Protein AF-A0A4U3FKD2-F1 (afdb_monomer_lite)

Sequence (249 aa):
MLKNNFILNKKIIASMLVVVLLLISILSYQAKVNAATSTTDNELSRVNNDTEIAQTLYSKIESNGYLKQTEKVILNYSSKLKFDHANKHIMKVENNKSTAYFVYYPILGEAKDSNYIIVMDAEGNKIEEQLLIGLNETIGKVHAIYLVNGVKKLDGIINFQGDFVSGSQVTSTGKVIDLSTPSSNTLGFWSCLNDCLASKGVAAWAITALGIICAGGCAATAGVGCLACIAAADIGAGTVVGLCTSQCS

Foldseek 3Di:
DPPPPPVVVVVVVVVVVVVVVVVVVVVVPPPPPPLVPPPLPWDKDWDDCPDPQNVVLVVVCVVVCVQVVVVVVVVVVPVQKDWPPVPWTWMWTDGPPFIKIWTKIFIDGADGLWIKIFIAGPVNHTPKIKGWDWHDDDVFKTFIWIDIRNHTAWTFIAGQQLATCWTWGQAPVRDIDTRNDTPPPPPAQLVQLLVQLVVLPNGSNLSSVLVVVLVRQCVVPSRPSNVVSLSVSCSSSPVSSVVSNVVRD

Secondary structure (DSSP, 8-state):
--SSHHHHHHHHHHHHHHHHHHHHHHTTS-------------EEEEEPTTSHHHHHHHHHHHHTTHHHHHHHHHHHH-TT-EE-TTS-EEEEEEETTEEEEEEEEEEESSSTT-EEEEEEETT--EEEEEEEEEEE-STTEEEEEEEETTEEEEEEEEETTS-EEEEEEE-TT--EEE--S-----TTHHHHHHHHHHHTT--HHHHHHHHHHHHHHHHHTTTHHHHHHHHHHHHHS-THHHHHHHHH-

pLDDT: mean 74.85, std 20.6, range [26.88, 97.69]

Structure (mmCIF, N/CA/C/O backbone):
data_AF-A0A4U3FKD2-F1
#
_entry.id   AF-A0A4U3FKD2-F1
#
loop_
_atom_site.group_PDB
_atom_site.id
_atom_site.type_symbol
_atom_site.label_atom_id
_atom_site.label_alt_id
_atom_site.label_comp_id
_atom_site.label_asym_id
_atom_site.label_entity_id
_atom_site.label_seq_id
_atom_site.pdbx_PDB_ins_code
_atom_site.Cartn_x
_atom_site.Cartn_y
_atom_site.Cartn_z
_atom_site.occupancy
_atom_site.B_iso_or_equiv
_atom_site.auth_seq_id
_atom_site.auth_comp_id
_atom_site.auth_asym_id
_atom_site.auth_atom_id
_atom_site.pdbx_PDB_model_num
ATOM 1 N N . MET A 1 1 ? 38.483 73.636 7.161 1.00 49.62 1 MET A N 1
ATOM 2 C CA . MET A 1 1 ? 39.096 72.295 7.313 1.00 49.62 1 MET A CA 1
ATOM 3 C C . MET A 1 1 ? 38.081 71.282 7.874 1.00 49.62 1 MET A C 1
ATOM 5 O O . MET A 1 1 ? 38.244 70.825 8.991 1.00 49.62 1 MET A O 1
ATOM 9 N N . LEU A 1 2 ? 37.008 70.941 7.140 1.00 48.78 2 LEU A N 1
ATOM 10 C CA . LEU A 1 2 ? 35.911 70.092 7.671 1.00 48.78 2 LEU A CA 1
ATOM 11 C C . LEU A 1 2 ? 35.310 69.094 6.653 1.00 48.78 2 LEU A C 1
ATOM 13 O O . LEU A 1 2 ? 34.268 68.508 6.913 1.00 48.78 2 LEU A O 1
ATOM 17 N N . LYS A 1 3 ? 35.951 68.863 5.495 1.00 43.66 3 LYS A N 1
ATOM 18 C CA . LYS A 1 3 ? 35.419 67.961 4.447 1.00 43.66 3 LYS A CA 1
ATOM 19 C C . LYS A 1 3 ? 36.052 66.562 4.387 1.00 43.66 3 LYS A C 1
ATOM 21 O O . LYS A 1 3 ? 35.467 65.685 3.763 1.00 43.66 3 LYS A O 1
ATOM 26 N N . ASN A 1 4 ? 37.170 66.311 5.076 1.00 47.16 4 ASN A N 1
ATOM 27 C CA . ASN A 1 4 ? 37.885 65.027 4.963 1.00 47.16 4 ASN A CA 1
ATOM 28 C C . ASN A 1 4 ? 37.487 63.951 5.988 1.00 47.16 4 ASN A C 1
ATOM 30 O O . ASN A 1 4 ? 37.783 62.783 5.759 1.00 47.16 4 ASN A O 1
ATOM 34 N N . ASN A 1 5 ? 36.754 64.285 7.056 1.00 42.44 5 ASN A N 1
ATOM 35 C CA . ASN A 1 5 ? 36.355 63.290 8.067 1.00 42.44 5 ASN A CA 1
ATOM 36 C C . ASN A 1 5 ? 35.044 62.553 7.742 1.00 42.44 5 ASN A C 1
ATOM 38 O O . ASN A 1 5 ? 34.755 61.520 8.337 1.00 42.44 5 ASN A O 1
ATOM 42 N N . PHE A 1 6 ? 34.255 63.031 6.773 1.00 41.53 6 PHE A N 1
ATOM 43 C CA . PHE A 1 6 ? 32.955 62.423 6.457 1.00 41.53 6 PHE A CA 1
ATOM 44 C C . PHE A 1 6 ? 33.051 61.258 5.454 1.00 41.53 6 PHE A C 1
ATOM 46 O O . PHE A 1 6 ? 32.213 60.358 5.449 1.00 41.53 6 PHE A O 1
ATOM 53 N N . ILE A 1 7 ? 34.093 61.241 4.614 1.00 47.00 7 ILE A N 1
ATOM 54 C CA . ILE A 1 7 ? 34.286 60.212 3.577 1.00 47.00 7 ILE A CA 1
ATOM 55 C C . ILE A 1 7 ? 34.914 58.940 4.168 1.00 47.00 7 ILE A C 1
ATOM 57 O O . ILE A 1 7 ? 34.575 57.834 3.743 1.00 47.00 7 ILE A O 1
ATOM 61 N N . LEU A 1 8 ? 35.767 59.080 5.190 1.00 43.31 8 LEU A N 1
ATOM 62 C CA . LEU A 1 8 ? 36.406 57.942 5.854 1.00 43.31 8 LEU A CA 1
ATOM 63 C C . LEU A 1 8 ? 35.379 57.079 6.612 1.00 43.31 8 LEU A C 1
ATOM 65 O O . LEU A 1 8 ? 35.422 55.855 6.525 1.00 43.31 8 LEU A O 1
ATOM 69 N N . ASN A 1 9 ? 34.380 57.709 7.242 1.00 43.66 9 ASN A N 1
ATOM 70 C CA . ASN A 1 9 ? 33.331 56.998 7.979 1.00 43.66 9 ASN A CA 1
ATOM 71 C C . ASN A 1 9 ? 32.378 56.204 7.065 1.00 43.66 9 ASN A C 1
ATOM 73 O O . ASN A 1 9 ? 31.971 55.100 7.415 1.00 43.66 9 ASN A O 1
ATOM 77 N N . LYS A 1 10 ? 32.067 56.692 5.853 1.00 42.91 10 LYS A N 1
ATOM 78 C CA . LYS A 1 10 ? 31.203 55.951 4.910 1.00 42.91 10 LYS A CA 1
ATOM 79 C C . LYS A 1 10 ? 31.863 54.694 4.338 1.00 42.91 10 LYS A C 1
ATOM 81 O O . LYS A 1 10 ? 31.170 53.701 4.133 1.00 42.91 10 LYS A O 1
ATOM 86 N N . LYS A 1 11 ? 33.180 54.709 4.097 1.00 45.34 11 LYS A N 1
ATOM 87 C CA . LYS A 1 11 ? 33.900 53.528 3.584 1.00 45.34 11 LYS A CA 1
ATOM 88 C C . LYS A 1 11 ? 34.064 52.436 4.645 1.00 45.34 11 LYS A C 1
ATOM 90 O O . LYS A 1 11 ? 33.968 51.261 4.308 1.00 45.34 11 LYS A O 1
ATOM 95 N N . ILE A 1 12 ? 34.239 52.813 5.913 1.00 49.94 12 ILE A N 1
ATOM 96 C CA . ILE A 1 12 ? 34.341 51.857 7.026 1.00 49.94 12 ILE A CA 1
ATOM 97 C C . ILE A 1 12 ? 32.974 51.213 7.316 1.00 49.94 12 ILE A C 1
ATOM 99 O O . ILE A 1 12 ? 32.897 49.995 7.459 1.00 49.94 12 ILE A O 1
ATOM 103 N N . ILE A 1 13 ? 31.884 51.993 7.286 1.00 49.25 13 ILE A N 1
ATOM 104 C CA . ILE A 1 13 ? 30.518 51.476 7.493 1.00 49.25 13 ILE A CA 1
ATOM 105 C C . ILE A 1 13 ? 30.074 50.570 6.330 1.00 49.25 13 ILE A C 1
ATOM 107 O O . ILE A 1 13 ? 29.498 49.513 6.572 1.00 49.25 13 ILE A O 1
ATOM 111 N N . ALA A 1 14 ? 30.390 50.918 5.076 1.00 46.22 14 ALA A N 1
ATOM 112 C CA . ALA A 1 14 ? 30.072 50.070 3.922 1.00 46.22 14 ALA A CA 1
ATOM 113 C C . ALA A 1 14 ? 30.884 48.759 3.904 1.00 46.22 14 ALA A C 1
ATOM 115 O O . ALA A 1 14 ? 30.353 47.719 3.524 1.00 46.22 14 ALA A O 1
ATOM 116 N N . SER A 1 15 ? 32.142 48.787 4.361 1.00 42.62 15 SER A N 1
ATOM 117 C CA . SER A 1 15 ? 32.987 47.588 4.464 1.00 42.62 15 SER A CA 1
ATOM 118 C C . SER A 1 15 ? 32.528 46.653 5.594 1.00 42.62 15 SER A C 1
ATOM 120 O O . SER A 1 15 ? 32.454 45.441 5.400 1.00 42.62 15 SER A O 1
ATOM 122 N N . MET A 1 16 ? 32.108 47.198 6.745 1.00 44.41 16 MET A N 1
ATOM 123 C CA . MET A 1 16 ? 31.519 46.390 7.823 1.00 44.41 16 MET A CA 1
ATOM 124 C C . MET A 1 16 ? 30.163 45.779 7.438 1.00 44.41 16 MET A C 1
ATOM 126 O O . MET A 1 16 ? 29.898 44.640 7.813 1.00 44.41 16 MET A O 1
ATOM 130 N N . LEU A 1 17 ? 29.329 46.468 6.648 1.00 40.69 17 LEU A N 1
ATOM 131 C CA . LEU A 1 17 ? 28.035 45.924 6.213 1.00 40.69 17 LEU A CA 1
ATOM 132 C C . LEU A 1 17 ? 28.191 44.728 5.253 1.00 40.69 17 LEU A C 1
ATOM 134 O O . LEU A 1 17 ? 27.423 43.773 5.331 1.00 40.69 17 LEU A O 1
ATOM 138 N N . VAL A 1 18 ? 29.210 44.749 4.383 1.00 45.62 18 VAL A N 1
ATOM 139 C CA . VAL A 1 18 ? 29.508 43.649 3.444 1.00 45.62 18 VAL A CA 1
ATOM 140 C C . VAL A 1 18 ? 30.099 42.435 4.168 1.00 45.62 18 VAL A C 1
ATOM 142 O O . VAL A 1 18 ? 29.754 41.304 3.835 1.00 45.62 18 VAL A O 1
ATOM 145 N N . VAL A 1 19 ? 30.916 42.642 5.207 1.00 44.41 19 VAL A N 1
ATOM 146 C CA . VAL A 1 19 ? 31.454 41.546 6.036 1.00 44.41 19 VAL A CA 1
ATOM 147 C C . VAL A 1 19 ? 30.368 40.921 6.924 1.00 44.41 19 VAL A C 1
ATOM 149 O O . VAL A 1 19 ? 30.335 39.701 7.065 1.00 44.41 19 VAL A O 1
ATOM 152 N N . VAL A 1 20 ? 29.426 41.711 7.454 1.00 45.59 20 VAL A N 1
ATOM 153 C CA . VAL A 1 20 ? 28.273 41.185 8.214 1.00 45.59 20 VAL A CA 1
ATOM 154 C C . VAL A 1 20 ? 27.303 40.419 7.303 1.00 45.59 20 VAL A C 1
ATOM 156 O O . VAL A 1 20 ? 26.837 39.351 7.689 1.00 45.59 20 VAL A O 1
ATOM 159 N N . LEU A 1 21 ? 27.060 40.880 6.071 1.00 39.78 21 LEU A N 1
ATOM 160 C CA . LEU A 1 21 ? 26.233 40.147 5.100 1.00 39.78 21 LEU A CA 1
ATOM 161 C C . LEU A 1 21 ? 26.905 38.853 4.602 1.00 39.78 21 LEU A C 1
ATOM 163 O O . LEU A 1 21 ? 26.217 37.846 4.444 1.00 39.78 21 LEU A O 1
ATOM 167 N N . LEU A 1 22 ? 28.235 38.836 4.441 1.00 36.81 22 LEU A N 1
ATOM 168 C CA . LEU A 1 22 ? 28.983 37.618 4.096 1.00 36.81 22 LEU A CA 1
ATOM 169 C C . LEU A 1 22 ? 29.036 36.605 5.253 1.00 36.81 22 LEU A C 1
ATOM 171 O O . LEU A 1 22 ? 28.944 35.401 5.013 1.00 36.81 22 LEU A O 1
ATOM 175 N N . LEU A 1 23 ? 29.100 37.058 6.510 1.00 35.44 23 LEU A N 1
ATOM 176 C CA . LEU A 1 23 ? 29.043 36.171 7.680 1.00 35.44 23 LEU A CA 1
ATOM 177 C C . LEU A 1 23 ? 27.646 35.558 7.896 1.00 35.44 23 LEU A C 1
ATOM 179 O O . LEU A 1 23 ? 27.553 34.404 8.312 1.00 35.44 23 LEU A O 1
ATOM 183 N N . ILE A 1 24 ? 26.563 36.258 7.533 1.00 41.59 24 ILE A N 1
ATOM 184 C CA . ILE A 1 24 ? 25.193 35.706 7.582 1.00 41.59 24 ILE A CA 1
ATOM 185 C C . ILE A 1 24 ? 24.982 34.633 6.494 1.00 41.59 24 ILE A C 1
ATOM 187 O O . ILE A 1 24 ? 24.300 33.633 6.734 1.00 41.59 24 ILE A O 1
ATOM 191 N N . SER A 1 25 ? 25.632 34.756 5.328 1.00 34.25 25 SER A N 1
ATOM 192 C CA . SER A 1 25 ? 25.564 33.723 4.280 1.00 34.25 25 SER A CA 1
ATOM 193 C C . SER A 1 25 ? 26.339 32.436 4.600 1.00 34.25 25 SER A C 1
ATOM 195 O O . SER A 1 25 ? 25.995 31.389 4.059 1.00 34.25 25 SER A O 1
ATOM 197 N N . ILE A 1 26 ? 27.326 32.466 5.505 1.00 37.69 26 ILE A N 1
ATOM 198 C CA . ILE A 1 26 ? 28.084 31.258 5.898 1.00 37.69 26 ILE A CA 1
ATOM 199 C C . ILE A 1 26 ? 27.424 30.548 7.098 1.00 37.69 26 ILE A C 1
ATOM 201 O O . ILE A 1 26 ? 27.544 29.335 7.244 1.00 37.69 26 ILE A O 1
ATOM 205 N N . LEU A 1 27 ? 26.632 31.261 7.907 1.00 33.12 27 LEU A N 1
ATOM 206 C CA . LEU A 1 27 ? 25.820 30.671 8.986 1.00 33.12 27 LEU A CA 1
ATOM 207 C C . LEU A 1 27 ? 24.502 30.037 8.503 1.00 33.12 27 LEU A C 1
ATOM 209 O O . LEU A 1 27 ? 23.831 29.363 9.278 1.00 33.12 27 LEU A O 1
ATOM 213 N N . SER A 1 28 ? 24.157 30.187 7.221 1.00 37.09 28 SER A N 1
ATOM 214 C CA . SER A 1 28 ? 22.946 29.596 6.627 1.00 37.09 28 SER A CA 1
ATOM 215 C C . SER A 1 28 ? 23.187 28.240 5.940 1.00 37.09 28 SER A C 1
ATOM 217 O O . SER A 1 28 ? 22.246 27.635 5.435 1.00 37.09 28 SER A O 1
ATOM 219 N N . TYR A 1 29 ? 24.428 27.733 5.930 1.00 34.59 29 TYR A N 1
ATOM 220 C CA . TYR A 1 29 ? 24.808 26.477 5.262 1.00 34.59 29 TYR A CA 1
ATOM 221 C C . TYR A 1 29 ? 25.222 25.366 6.235 1.00 34.59 29 TYR A C 1
ATOM 223 O O . TYR A 1 29 ? 26.018 24.496 5.910 1.00 34.59 29 TYR A O 1
ATOM 231 N N . GLN A 1 30 ? 24.648 25.368 7.434 1.00 34.19 30 GLN A N 1
ATOM 232 C CA . GLN A 1 30 ? 24.311 24.132 8.133 1.00 34.19 30 GLN A CA 1
ATOM 233 C C . GLN A 1 30 ? 22.924 24.303 8.738 1.00 34.19 30 GLN A C 1
ATOM 235 O O . GLN A 1 30 ? 22.746 24.304 9.954 1.00 34.19 30 GLN A O 1
ATOM 240 N N . ALA A 1 31 ? 21.906 24.329 7.875 1.00 32.94 31 ALA A N 1
ATOM 241 C CA . ALA A 1 31 ? 20.739 23.538 8.216 1.00 32.94 31 ALA A CA 1
ATOM 242 C C . ALA A 1 31 ? 21.233 22.085 8.300 1.00 32.94 31 ALA A C 1
ATOM 244 O O . ALA A 1 31 ? 21.114 21.304 7.359 1.00 32.94 31 ALA A O 1
ATOM 245 N N . LYS A 1 32 ? 21.832 21.721 9.443 1.00 31.80 32 LYS A N 1
ATOM 246 C CA . LYS A 1 32 ? 21.617 20.386 9.963 1.00 31.80 32 LYS A CA 1
ATOM 247 C C . LYS A 1 32 ? 20.106 20.279 9.960 1.00 31.80 32 LYS A C 1
ATOM 249 O O . LYS A 1 32 ? 19.441 20.873 10.806 1.00 31.80 32 LYS A O 1
ATOM 254 N N . VAL A 1 33 ? 19.571 19.552 8.988 1.00 31.84 33 VAL A N 1
ATOM 255 C CA . VAL A 1 33 ? 18.303 18.864 9.160 1.00 31.84 33 VAL A CA 1
ATOM 256 C C . VAL A 1 33 ? 18.582 17.823 10.243 1.00 31.84 33 VAL A C 1
ATOM 258 O O . VAL A 1 33 ? 18.611 16.626 10.010 1.00 31.84 33 VAL A O 1
ATOM 261 N N . ASN A 1 34 ? 18.829 18.298 11.465 1.00 31.83 34 ASN A N 1
ATOM 262 C CA . ASN A 1 34 ? 18.279 17.643 12.612 1.00 31.83 34 ASN A CA 1
ATOM 263 C C . ASN A 1 34 ? 16.791 17.834 12.364 1.00 31.83 34 ASN A C 1
ATOM 265 O O . ASN A 1 34 ? 16.221 18.875 12.695 1.00 31.83 34 ASN A O 1
ATOM 269 N N . ALA A 1 35 ? 16.172 16.848 11.715 1.00 32.84 35 ALA A N 1
ATOM 270 C CA . ALA A 1 35 ? 14.829 16.504 12.102 1.00 32.84 35 ALA A CA 1
ATOM 271 C C . ALA A 1 35 ? 14.947 16.274 13.609 1.00 32.84 35 ALA A C 1
ATOM 273 O O . ALA A 1 35 ? 15.355 15.208 14.057 1.00 32.84 35 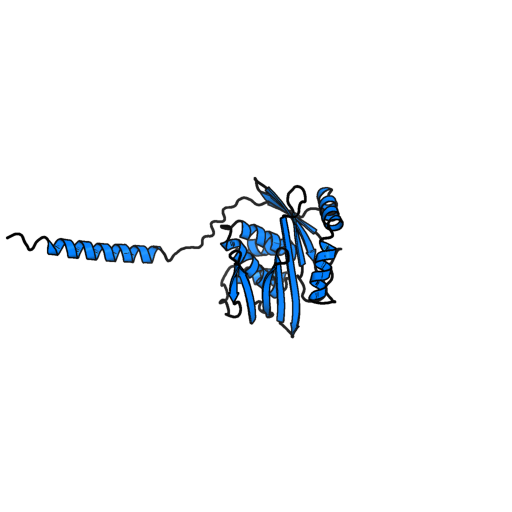ALA A O 1
ATOM 274 N N . ALA A 1 36 ? 14.753 17.338 14.391 1.00 26.88 36 ALA A N 1
ATOM 275 C CA . ALA A 1 36 ? 14.403 1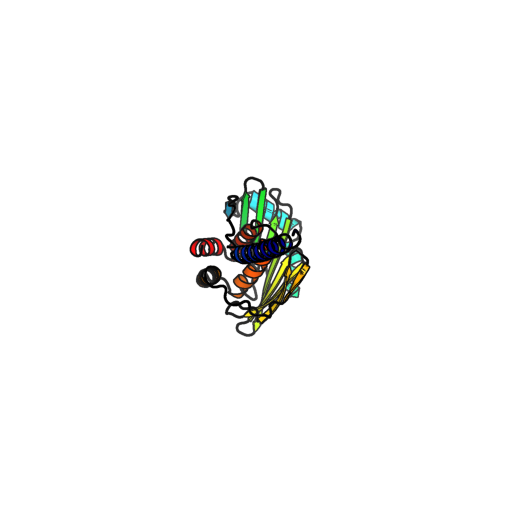7.188 15.774 1.00 26.88 36 ALA A CA 1
ATOM 276 C C . ALA A 1 36 ? 13.132 16.359 15.681 1.00 26.88 36 ALA A C 1
ATOM 278 O O . ALA A 1 36 ? 12.082 16.860 15.275 1.00 26.88 36 ALA A O 1
ATOM 279 N N . THR A 1 37 ? 13.280 15.059 15.910 1.00 35.81 37 THR A N 1
ATOM 280 C CA . THR A 1 37 ? 12.199 14.152 16.228 1.00 35.81 37 THR A CA 1
ATOM 281 C C . THR A 1 37 ? 11.556 14.748 17.465 1.00 35.81 37 THR A C 1
ATOM 283 O O . THR A 1 37 ? 11.923 14.453 18.596 1.00 35.81 37 THR A O 1
ATOM 286 N N . SER A 1 38 ? 10.653 15.696 17.232 1.00 29.98 38 SER A N 1
ATOM 287 C CA . SER A 1 38 ? 9.596 16.060 18.147 1.00 29.98 38 SER A CA 1
ATOM 288 C C . SER A 1 38 ? 8.790 14.778 18.301 1.00 29.98 38 SER A C 1
ATOM 290 O O . SER A 1 38 ? 7.865 14.518 17.531 1.00 29.98 38 SER A O 1
ATOM 292 N N . THR A 1 39 ? 9.218 13.934 19.234 1.00 37.16 39 THR A N 1
ATOM 293 C CA . THR A 1 39 ? 8.493 12.764 19.702 1.00 37.16 39 THR A CA 1
ATOM 294 C C . THR A 1 39 ? 7.241 13.274 20.406 1.00 37.16 39 THR A C 1
ATOM 296 O O . THR A 1 39 ? 7.179 13.428 21.620 1.00 37.16 39 THR A O 1
ATOM 299 N N . THR A 1 40 ? 6.210 13.592 19.626 1.00 40.81 40 THR A N 1
ATOM 300 C CA . THR A 1 40 ? 4.889 13.142 20.048 1.00 40.81 40 THR A CA 1
ATOM 301 C C . THR A 1 40 ? 4.983 11.629 20.004 1.00 40.81 40 THR A C 1
ATOM 303 O O . THR A 1 40 ? 5.139 11.082 18.911 1.00 40.81 40 THR A O 1
ATOM 306 N N . ASP A 1 41 ? 5.019 10.993 21.173 1.00 51.00 41 ASP A N 1
ATOM 307 C CA . ASP A 1 41 ? 5.076 9.540 21.320 1.00 51.00 41 ASP A CA 1
ATOM 308 C C . ASP A 1 41 ? 3.833 8.941 20.650 1.00 51.00 41 ASP A C 1
ATOM 310 O O . ASP A 1 41 ? 2.769 8.824 21.252 1.00 51.00 41 ASP A O 1
ATOM 314 N N . ASN A 1 42 ? 3.929 8.679 19.347 1.00 57.00 42 ASN A N 1
ATOM 315 C CA . ASN A 1 42 ? 2.894 7.986 18.606 1.00 57.00 42 ASN A CA 1
ATOM 316 C C . ASN A 1 42 ? 3.058 6.505 18.943 1.00 57.00 42 ASN A C 1
ATOM 318 O O . ASN A 1 42 ? 4.060 5.892 18.566 1.00 57.00 42 ASN A O 1
ATOM 322 N N . GLU A 1 43 ? 2.090 5.935 19.650 1.00 67.69 43 GLU A N 1
ATOM 323 C CA . GLU A 1 43 ? 2.064 4.509 19.933 1.00 67.69 43 GLU A CA 1
ATOM 324 C C . GLU A 1 43 ? 1.506 3.779 18.707 1.00 67.69 43 GLU A C 1
ATOM 326 O O . GLU A 1 43 ? 0.352 3.971 18.309 1.00 67.69 43 GLU A O 1
ATOM 331 N N . LEU A 1 44 ? 2.357 2.969 18.075 1.00 72.75 44 LEU A N 1
ATOM 332 C CA . LEU A 1 44 ? 1.981 2.085 16.979 1.00 72.75 44 LEU A CA 1
ATOM 333 C C . LEU A 1 44 ? 1.751 0.684 17.539 1.00 72.75 44 LEU A C 1
ATOM 335 O O . LEU A 1 44 ? 2.663 0.072 18.094 1.00 72.75 44 LEU A O 1
ATOM 339 N N . SER A 1 45 ? 0.546 0.152 17.362 1.00 79.38 45 SER A N 1
ATOM 340 C CA . SER A 1 45 ? 0.216 -1.196 17.824 1.00 79.38 45 SER A CA 1
ATOM 341 C C . SER A 1 45 ? -0.609 -1.964 16.800 1.00 79.38 45 SER A C 1
ATOM 343 O O . SER A 1 45 ? -1.429 -1.409 16.065 1.00 79.38 45 SER A O 1
ATOM 345 N N . ARG A 1 46 ? -0.385 -3.279 16.740 1.00 83.75 46 ARG A N 1
ATOM 346 C CA . ARG A 1 46 ? -1.201 -4.176 15.922 1.00 83.75 46 ARG A CA 1
ATOM 347 C C . ARG A 1 46 ? -2.494 -4.492 16.658 1.00 83.75 46 ARG A C 1
ATOM 349 O O . ARG A 1 46 ? -2.466 -4.971 17.790 1.00 83.75 46 ARG A O 1
ATOM 356 N N . VAL A 1 47 ? -3.621 -4.281 15.992 1.00 86.69 47 VAL A N 1
ATOM 357 C CA . VAL A 1 47 ? -4.933 -4.656 16.520 1.00 86.69 47 VAL A CA 1
ATOM 358 C C . VAL A 1 47 ? -5.168 -6.134 16.223 1.00 86.69 47 VAL A C 1
ATOM 360 O O . VAL A 1 47 ? -5.002 -6.587 15.089 1.00 86.69 47 VAL A O 1
ATOM 363 N N . ASN A 1 48 ? -5.549 -6.904 17.243 1.00 87.94 48 ASN A N 1
ATOM 364 C CA . ASN A 1 48 ? -5.929 -8.299 17.046 1.00 87.94 48 ASN A CA 1
ATOM 365 C C . ASN A 1 48 ? -7.240 -8.369 16.235 1.00 87.94 48 ASN A C 1
ATOM 367 O O . ASN A 1 48 ? -8.220 -7.696 16.563 1.00 87.94 48 ASN A O 1
ATOM 371 N N . ASN A 1 49 ? -7.248 -9.192 15.182 1.00 86.00 49 ASN A N 1
ATOM 372 C CA . ASN A 1 49 ? -8.377 -9.361 14.266 1.00 86.00 49 ASN A CA 1
ATOM 373 C C . ASN A 1 49 ? -9.659 -9.865 14.961 1.00 86.00 49 ASN A C 1
ATOM 375 O O . ASN A 1 49 ? -10.749 -9.616 14.452 1.00 86.00 49 ASN A O 1
ATOM 379 N N . ASP A 1 50 ? -9.549 -10.507 16.126 1.00 87.75 50 ASP A N 1
ATOM 380 C CA . ASP A 1 50 ? -10.698 -11.031 16.881 1.00 87.75 50 ASP A CA 1
ATOM 381 C C . ASP A 1 50 ? -11.338 -9.995 17.824 1.00 87.75 50 ASP A C 1
ATOM 383 O O . ASP A 1 50 ? -12.308 -10.288 18.521 1.00 87.75 50 ASP A O 1
ATOM 387 N N . THR A 1 51 ? -10.807 -8.770 17.870 1.00 93.19 51 THR A N 1
ATOM 388 C CA . THR A 1 51 ? -11.353 -7.699 18.716 1.00 93.19 51 THR A CA 1
ATOM 389 C C . THR A 1 51 ? -12.623 -7.091 18.125 1.00 93.19 51 THR A C 1
ATOM 391 O O . THR A 1 51 ? -12.790 -7.012 16.907 1.00 93.19 51 THR A O 1
ATOM 394 N N . GLU A 1 52 ? -13.499 -6.579 18.991 1.00 94.12 52 GLU A N 1
ATOM 395 C CA . GLU A 1 52 ? -14.736 -5.896 18.585 1.00 94.12 52 GLU A CA 1
ATOM 396 C C . GLU A 1 52 ? -14.466 -4.721 17.633 1.00 94.12 52 GLU A C 1
ATOM 398 O O . GLU A 1 52 ? -15.160 -4.552 16.627 1.00 94.12 52 GLU A O 1
ATOM 403 N N . ILE A 1 53 ? -13.407 -3.947 17.897 1.00 93.44 53 ILE A N 1
ATOM 404 C CA . ILE A 1 53 ? -13.007 -2.837 17.031 1.00 93.44 53 ILE A CA 1
ATOM 405 C C . ILE A 1 53 ? -12.594 -3.329 15.639 1.00 93.44 53 ILE A C 1
ATOM 407 O O . ILE A 1 53 ? -13.041 -2.767 14.642 1.00 93.44 53 ILE A O 1
ATOM 411 N N . ALA A 1 54 ? -11.821 -4.416 15.537 1.00 94.50 54 ALA A N 1
ATOM 412 C CA . ALA A 1 54 ? -11.425 -4.970 14.246 1.00 94.50 54 ALA A CA 1
ATOM 413 C C . ALA A 1 54 ? -12.638 -5.441 13.432 1.00 94.50 54 ALA A C 1
ATOM 415 O O . ALA A 1 54 ? -12.774 -5.090 12.258 1.00 94.50 54 ALA A O 1
ATOM 416 N N . GLN A 1 55 ? -13.556 -6.173 14.068 1.00 95.69 55 GLN A N 1
ATOM 417 C CA . GLN A 1 55 ? -14.784 -6.650 13.426 1.00 95.69 55 GLN A CA 1
ATOM 418 C C . GLN A 1 55 ? -15.679 -5.492 12.967 1.00 95.69 55 GLN A C 1
ATOM 420 O O . GLN A 1 55 ? -16.228 -5.527 11.862 1.00 95.69 55 GLN A O 1
ATOM 425 N N . THR A 1 56 ? -15.767 -4.432 13.772 1.00 96.12 56 THR A N 1
ATOM 426 C CA . THR A 1 56 ? -16.506 -3.210 13.430 1.00 96.12 56 THR A CA 1
ATOM 427 C C . THR A 1 56 ? -15.917 -2.531 12.195 1.00 96.12 56 THR A C 1
ATOM 429 O O . THR A 1 56 ? -16.649 -2.226 11.251 1.00 96.12 56 THR A O 1
ATOM 432 N N . LEU A 1 57 ? -14.596 -2.332 12.161 1.00 96.62 57 LEU A N 1
ATOM 433 C CA . LEU A 1 57 ? -13.914 -1.688 11.035 1.00 96.62 57 LEU A CA 1
ATOM 434 C C . LEU A 1 57 ? -14.052 -2.514 9.750 1.00 96.62 57 LEU A C 1
ATOM 436 O O . LEU A 1 57 ? -14.420 -1.970 8.708 1.00 96.62 57 LEU A O 1
ATOM 440 N N . TYR A 1 58 ? -13.847 -3.834 9.815 1.00 96.44 58 TYR A N 1
ATOM 441 C CA . TYR A 1 58 ? -14.043 -4.710 8.656 1.00 96.44 58 TYR A CA 1
ATOM 442 C C . TYR A 1 58 ? -15.490 -4.682 8.142 1.00 96.44 58 TYR A C 1
ATOM 444 O O . TYR A 1 58 ? -15.700 -4.547 6.935 1.00 96.44 58 TYR A O 1
ATOM 452 N N . SER A 1 59 ? -16.480 -4.715 9.037 1.00 96.12 59 SER A N 1
ATOM 453 C CA . SER A 1 59 ? -17.900 -4.632 8.665 1.00 96.12 59 SER A CA 1
ATOM 454 C C . SER A 1 59 ? -18.250 -3.293 8.007 1.00 96.12 59 SER A C 1
ATOM 456 O O . SER A 1 59 ? -19.002 -3.242 7.028 1.00 96.12 59 SER A O 1
ATOM 458 N N . LYS A 1 60 ? -17.677 -2.183 8.492 1.00 97.00 60 LYS A N 1
ATOM 459 C CA . LYS A 1 60 ? -17.827 -0.866 7.856 1.00 97.00 60 LYS A CA 1
ATOM 460 C C . LYS A 1 60 ? -17.220 -0.838 6.455 1.00 97.00 60 LYS A C 1
ATOM 462 O O . LYS A 1 60 ? -17.851 -0.324 5.534 1.00 97.00 60 LYS A O 1
ATOM 467 N N . ILE A 1 61 ? -16.034 -1.409 6.269 1.00 96.62 61 ILE A N 1
ATOM 468 C CA . ILE A 1 61 ? -15.375 -1.477 4.954 1.00 96.62 61 ILE A CA 1
ATOM 469 C C . ILE A 1 61 ? -16.225 -2.255 3.951 1.00 96.62 61 ILE A C 1
ATOM 471 O O . ILE A 1 61 ? -16.390 -1.821 2.807 1.00 96.62 61 ILE A O 1
ATOM 475 N N . GLU A 1 62 ? -16.777 -3.388 4.382 1.00 95.44 62 GLU A N 1
ATOM 476 C CA . GLU A 1 62 ? -17.618 -4.235 3.543 1.00 95.44 62 GLU A CA 1
ATOM 477 C C . GLU A 1 62 ? -18.941 -3.551 3.181 1.00 95.44 62 GLU A C 1
ATOM 479 O O . GLU A 1 62 ? -19.283 -3.467 1.999 1.00 95.44 62 GLU A O 1
ATOM 484 N N . SER A 1 63 ? -19.650 -3.000 4.170 1.00 96.81 63 SER A N 1
ATOM 485 C CA . SER A 1 63 ? -20.947 -2.334 3.966 1.00 96.81 63 SER A CA 1
ATOM 486 C C . SER A 1 63 ? -20.856 -1.085 3.086 1.00 96.81 63 SER A C 1
ATOM 488 O O . SER A 1 63 ? -21.752 -0.842 2.280 1.00 96.81 63 SER A O 1
ATOM 490 N N . ASN A 1 64 ? -19.755 -0.332 3.164 1.00 97.12 64 ASN A N 1
ATOM 491 C CA . ASN A 1 64 ? -19.507 0.809 2.278 1.00 97.12 64 ASN A CA 1
ATOM 492 C C . ASN A 1 64 ? -19.012 0.397 0.877 1.00 97.12 64 ASN A C 1
ATOM 494 O O . ASN A 1 64 ? -18.906 1.232 -0.024 1.00 97.12 64 ASN A O 1
ATOM 498 N N . GLY A 1 65 ? -18.693 -0.883 0.669 1.00 96.88 65 GLY A N 1
ATOM 499 C CA . GLY A 1 65 ? -18.262 -1.410 -0.621 1.00 96.88 65 GLY A CA 1
ATOM 500 C C . GLY A 1 65 ? -16.895 -0.906 -1.085 1.00 96.88 65 GLY A C 1
ATOM 501 O O . GLY A 1 65 ? -16.626 -0.966 -2.285 1.00 96.88 65 GLY A O 1
ATOM 502 N N . TYR A 1 66 ? -16.033 -0.429 -0.177 1.00 96.25 66 TYR A N 1
ATOM 503 C CA . TYR A 1 66 ? -14.716 0.115 -0.536 1.00 96.25 66 TYR A CA 1
ATOM 504 C C . TYR A 1 66 ? -13.866 -0.913 -1.292 1.00 96.25 66 TYR A C 1
ATOM 506 O O . TYR A 1 66 ? -13.347 -0.612 -2.362 1.00 96.25 66 TYR A O 1
ATOM 514 N N . LEU A 1 67 ? -13.829 -2.167 -0.824 1.00 96.75 67 LEU A N 1
ATOM 515 C CA . LEU A 1 67 ? -13.090 -3.235 -1.509 1.00 96.75 67 LEU A CA 1
ATOM 516 C C . LEU A 1 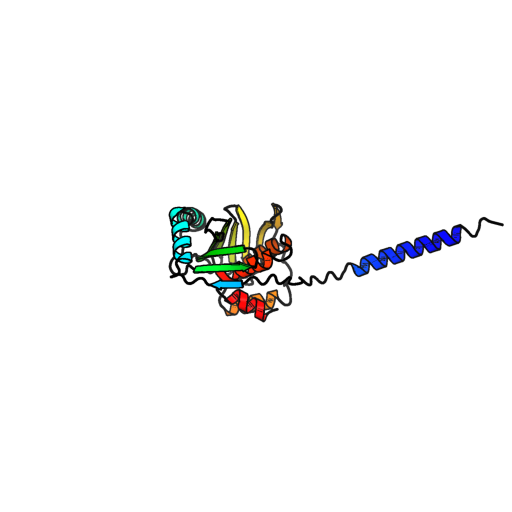67 ? -13.630 -3.511 -2.913 1.00 96.75 67 LEU A C 1
ATOM 518 O O . LEU A 1 67 ? -12.846 -3.603 -3.846 1.00 96.75 67 LEU A O 1
ATOM 522 N N . LYS A 1 68 ? -14.955 -3.573 -3.097 1.00 97.19 68 LYS A N 1
ATOM 523 C CA . LYS A 1 68 ? -15.563 -3.814 -4.420 1.00 97.19 68 LYS A CA 1
ATOM 524 C C . LYS A 1 68 ? -15.274 -2.682 -5.406 1.00 97.19 68 LYS A C 1
ATOM 526 O O . LYS A 1 68 ? -15.175 -2.919 -6.607 1.00 97.19 68 LYS A O 1
ATOM 531 N N . GLN A 1 69 ? -15.192 -1.444 -4.922 1.00 97.00 69 GLN A N 1
ATOM 532 C CA . GLN A 1 69 ? -14.840 -0.292 -5.752 1.00 97.00 69 GLN A CA 1
ATOM 533 C C . GLN A 1 69 ? -13.365 -0.354 -6.154 1.00 97.00 69 GLN A C 1
ATOM 535 O O . GLN A 1 69 ? -13.057 -0.279 -7.343 1.00 97.00 69 GLN A O 1
ATOM 540 N N . THR A 1 70 ? -12.471 -0.581 -5.192 1.00 97.56 70 THR A N 1
ATOM 541 C CA . THR A 1 70 ? -11.026 -0.675 -5.438 1.00 97.56 70 THR A CA 1
ATOM 542 C C . THR A 1 70 ? -10.654 -1.908 -6.263 1.00 97.56 70 THR A C 1
ATOM 544 O O . THR A 1 70 ? -9.752 -1.833 -7.090 1.00 97.56 70 THR A O 1
ATOM 547 N N . GLU A 1 71 ? -11.384 -3.016 -6.137 1.00 97.56 71 GLU A N 1
ATOM 548 C CA . GLU A 1 71 ? -11.194 -4.214 -6.963 1.00 97.56 71 GLU A CA 1
ATOM 549 C C . GLU A 1 71 ? -11.373 -3.902 -8.457 1.00 97.56 71 GLU A C 1
ATOM 551 O O . GLU A 1 71 ? -10.557 -4.297 -9.287 1.00 97.56 71 GLU A O 1
ATOM 556 N N . LYS A 1 72 ? -12.377 -3.092 -8.815 1.00 97.69 72 LYS A N 1
ATOM 557 C CA . LYS A 1 72 ? -12.540 -2.621 -10.201 1.00 97.69 72 LYS A CA 1
ATOM 558 C C . LYS A 1 72 ? -11.346 -1.785 -10.662 1.00 97.69 72 LYS A C 1
ATOM 560 O O . LYS A 1 72 ? -10.959 -1.867 -11.822 1.00 97.69 72 LYS A O 1
ATOM 565 N N . VAL A 1 73 ? -10.765 -0.986 -9.765 1.00 97.44 73 VAL A N 1
ATOM 566 C CA . VAL A 1 73 ? -9.593 -0.156 -10.071 1.00 97.44 73 VAL A CA 1
ATOM 567 C C . VAL A 1 73 ? -8.360 -1.024 -10.316 1.00 97.44 73 VAL A C 1
ATOM 569 O O . VAL A 1 73 ? -7.709 -0.842 -11.340 1.00 97.44 73 VAL A O 1
ATOM 572 N N . ILE A 1 74 ? -8.047 -1.987 -9.441 1.00 97.38 74 ILE A N 1
ATOM 573 C CA . ILE A 1 74 ? -6.863 -2.848 -9.624 1.00 97.38 74 ILE A CA 1
ATOM 574 C C . ILE A 1 74 ? -6.990 -3.719 -10.882 1.00 97.38 74 ILE A C 1
ATOM 576 O O . ILE A 1 74 ? -6.008 -3.899 -11.600 1.00 97.38 74 ILE A O 1
ATOM 580 N N . LEU A 1 75 ? -8.202 -4.174 -11.217 1.00 97.62 75 LEU A N 1
ATOM 581 C CA . LEU A 1 75 ? -8.449 -4.968 -12.424 1.00 97.62 75 LEU A CA 1
ATOM 582 C C . LEU A 1 75 ? -8.293 -4.166 -13.725 1.00 97.62 75 LEU A C 1
ATOM 584 O O . LEU A 1 75 ? -8.010 -4.762 -14.762 1.00 97.62 75 LEU A O 1
ATOM 588 N N . ASN A 1 76 ? -8.399 -2.832 -13.680 1.00 97.06 76 ASN A N 1
ATOM 589 C CA . ASN A 1 76 ? -8.055 -1.983 -14.825 1.00 97.06 76 ASN A CA 1
ATOM 590 C C . ASN A 1 76 ? -6.543 -1.955 -15.104 1.00 97.06 76 ASN A C 1
ATOM 592 O O . ASN A 1 76 ? -6.145 -1.617 -16.216 1.00 97.06 76 ASN A O 1
ATOM 596 N N . TYR A 1 77 ? -5.707 -2.292 -14.115 1.00 96.50 77 TYR A N 1
ATOM 597 C CA . TYR A 1 77 ? -4.253 -2.364 -14.273 1.00 96.50 77 TYR A CA 1
ATOM 598 C C . TYR A 1 77 ? -3.780 -3.761 -14.679 1.00 96.50 77 TYR A C 1
ATOM 600 O O . TYR A 1 77 ? -2.962 -3.893 -15.585 1.00 96.50 77 TYR A O 1
ATOM 608 N N . SER A 1 78 ? -4.281 -4.812 -14.027 1.00 97.06 78 SER A N 1
ATOM 609 C CA . SER A 1 78 ? -3.996 -6.196 -14.415 1.00 97.06 78 SER A CA 1
ATOM 610 C C . SER A 1 78 ? -5.074 -7.139 -13.893 1.00 97.06 78 SER A C 1
ATOM 612 O O . SER A 1 78 ? -5.443 -7.102 -12.721 1.00 97.06 78 SER A O 1
ATOM 614 N N . SER A 1 79 ? -5.528 -8.055 -14.753 1.00 97.00 79 SER A N 1
ATOM 615 C CA . SER A 1 79 ? -6.498 -9.097 -14.397 1.00 97.00 79 SER A CA 1
ATOM 616 C C . SER A 1 79 ? -5.948 -10.146 -13.426 1.00 97.00 79 SER A C 1
ATOM 618 O O . SER A 1 79 ? -6.710 -10.971 -12.924 1.00 97.00 79 SER A O 1
ATOM 620 N N . LYS A 1 80 ? -4.635 -10.137 -13.152 1.00 96.75 80 LYS A N 1
ATOM 621 C CA . LYS A 1 80 ? -4.010 -11.024 -12.161 1.00 96.75 80 LYS A CA 1
ATOM 622 C C . LYS A 1 80 ? -4.133 -10.495 -10.734 1.00 96.75 80 LYS A C 1
ATOM 624 O O . LYS A 1 80 ? -3.934 -11.271 -9.799 1.00 96.75 80 LYS A O 1
ATOM 629 N N . LEU A 1 81 ? -4.413 -9.200 -10.566 1.00 97.19 81 LEU A N 1
ATOM 630 C CA . LEU A 1 81 ? -4.453 -8.559 -9.258 1.00 97.19 81 LEU A CA 1
ATOM 631 C C . LEU A 1 81 ? -5.703 -8.962 -8.481 1.00 97.19 81 LEU A C 1
ATOM 633 O O . LEU A 1 81 ? -6.815 -8.911 -9.002 1.00 97.19 81 LEU A O 1
ATOM 637 N N . LYS A 1 82 ? -5.515 -9.340 -7.216 1.00 97.31 82 LYS A N 1
ATOM 638 C CA . LYS A 1 82 ? -6.607 -9.687 -6.297 1.00 97.31 82 LYS A CA 1
ATOM 639 C C . LYS A 1 82 ? -6.226 -9.412 -4.850 1.00 97.31 82 LYS A C 1
ATOM 641 O O . LYS A 1 82 ? -5.060 -9.551 -4.486 1.00 97.31 82 LYS A O 1
ATOM 646 N N . PHE A 1 83 ? -7.206 -9.079 -4.017 1.00 96.88 83 PHE A N 1
ATOM 647 C CA . PHE A 1 83 ? -6.973 -8.915 -2.585 1.00 96.88 83 PHE A CA 1
ATOM 648 C C . PHE A 1 83 ? -6.660 -10.245 -1.898 1.00 96.88 83 PHE A C 1
ATOM 650 O O . PHE A 1 83 ? -7.300 -11.270 -2.143 1.00 96.88 83 PHE A O 1
ATOM 657 N N . ASP A 1 84 ? -5.704 -10.204 -0.979 1.00 95.31 84 ASP A N 1
ATOM 658 C CA . ASP A 1 84 ? -5.447 -11.264 -0.018 1.00 95.31 84 ASP A CA 1
ATOM 659 C C . ASP A 1 84 ? -6.250 -11.012 1.262 1.00 95.31 84 ASP A C 1
ATOM 661 O O . ASP A 1 84 ? -5.788 -10.404 2.229 1.00 95.31 84 ASP A O 1
ATOM 665 N N . HIS A 1 85 ? -7.493 -11.487 1.266 1.00 93.25 85 HIS A N 1
ATOM 666 C CA . HIS A 1 85 ? -8.381 -11.331 2.415 1.00 93.25 85 HIS A CA 1
ATOM 667 C C . HIS A 1 85 ? -7.907 -12.086 3.666 1.00 93.25 85 HIS A C 1
ATOM 669 O O . HIS A 1 85 ? -8.364 -11.753 4.761 1.00 93.25 85 HIS A O 1
ATOM 675 N N . ALA A 1 86 ? -7.037 -13.092 3.520 1.00 91.62 86 ALA A N 1
ATOM 676 C CA . ALA A 1 86 ? -6.550 -13.900 4.634 1.00 91.62 86 ALA A CA 1
ATOM 677 C C . ALA A 1 86 ? -5.451 -13.178 5.424 1.00 91.62 86 ALA A C 1
ATOM 679 O O . ALA A 1 86 ? -5.368 -13.335 6.640 1.00 91.62 86 ALA A O 1
ATOM 680 N N . ASN A 1 87 ? -4.650 -12.349 4.749 1.00 90.12 87 ASN A N 1
ATOM 681 C CA . ASN A 1 87 ? -3.526 -11.628 5.353 1.00 90.12 87 ASN A CA 1
ATOM 682 C C . ASN A 1 87 ? -3.822 -10.145 5.649 1.00 90.12 87 ASN A C 1
ATOM 684 O O . ASN A 1 87 ? -2.912 -9.357 5.928 1.00 90.12 87 ASN A O 1
ATOM 688 N N . LYS A 1 88 ? -5.104 -9.760 5.636 1.00 92.00 88 LYS A N 1
ATOM 689 C CA . LYS A 1 88 ? -5.541 -8.438 6.097 1.00 92.00 88 LYS A CA 1
ATOM 690 C C . LYS A 1 88 ? -5.265 -8.250 7.590 1.00 92.00 88 LYS A C 1
ATOM 692 O O . LYS A 1 88 ? -5.347 -9.191 8.388 1.00 92.00 88 LYS A O 1
ATOM 697 N N . HIS A 1 89 ? -4.956 -7.023 7.974 1.00 89.75 89 HIS A N 1
ATOM 698 C CA . HIS A 1 89 ? -4.718 -6.670 9.369 1.00 89.75 89 HIS A CA 1
ATOM 699 C C . HIS A 1 89 ? -4.972 -5.183 9.610 1.00 89.75 89 HIS A C 1
ATOM 701 O O . HIS A 1 89 ? -5.125 -4.402 8.670 1.00 89.75 89 HIS A O 1
ATOM 707 N N . ILE A 1 90 ? -5.037 -4.801 10.884 1.00 90.12 90 ILE A N 1
ATOM 708 C CA . ILE A 1 90 ? -5.278 -3.425 11.311 1.00 90.12 90 ILE A CA 1
ATOM 709 C C . ILE A 1 90 ? -4.128 -2.976 12.201 1.00 90.12 90 ILE A C 1
ATOM 711 O O . ILE A 1 90 ? -3.713 -3.695 13.116 1.00 90.12 90 ILE A O 1
ATOM 715 N N . MET A 1 91 ? -3.658 -1.760 11.954 1.00 84.50 91 MET A N 1
ATOM 716 C CA . MET A 1 91 ? -2.733 -1.059 12.834 1.00 84.50 91 MET A CA 1
ATOM 717 C C . MET A 1 91 ? -3.439 0.136 13.460 1.00 84.50 91 MET A C 1
ATOM 719 O O . MET A 1 91 ? -4.160 0.866 12.778 1.00 84.50 91 MET A O 1
ATOM 723 N N . LYS A 1 92 ? -3.233 0.323 14.760 1.00 85.56 92 LYS A N 1
ATOM 724 C CA . LYS A 1 92 ? -3.672 1.494 15.512 1.00 85.56 92 LYS A CA 1
ATOM 725 C C . LYS A 1 92 ? -2.482 2.433 15.661 1.00 85.56 92 LYS A C 1
ATOM 727 O O . LYS A 1 92 ? -1.416 2.010 16.104 1.00 85.56 92 LYS A O 1
ATOM 732 N N . VAL A 1 93 ? -2.692 3.693 15.304 1.00 79.50 93 VAL A N 1
ATOM 733 C CA . VAL A 1 93 ? -1.788 4.801 15.609 1.00 79.50 93 VAL A CA 1
ATOM 734 C C . VAL A 1 93 ? -2.502 5.698 16.601 1.00 79.50 93 VAL A C 1
ATOM 736 O O . VAL A 1 93 ? -3.571 6.228 16.296 1.00 79.50 93 VAL A O 1
ATOM 739 N N . GLU A 1 94 ? -1.926 5.864 17.782 1.00 79.31 94 GLU A N 1
ATOM 740 C CA . GLU A 1 94 ? -2.489 6.704 18.835 1.00 79.31 94 GLU A CA 1
ATOM 741 C C . GLU A 1 94 ? -1.470 7.737 19.300 1.00 79.31 94 GLU A C 1
ATOM 743 O O . GLU A 1 94 ? -0.280 7.463 19.422 1.00 79.31 94 GLU A O 1
ATOM 748 N N . ASN A 1 95 ? -1.951 8.946 19.561 1.00 73.00 95 ASN A N 1
ATOM 749 C CA . ASN A 1 95 ? -1.223 9.955 20.314 1.00 73.00 95 ASN A CA 1
ATOM 750 C C . ASN A 1 95 ? -2.171 10.619 21.314 1.00 73.00 95 ASN A C 1
ATOM 752 O O . ASN A 1 95 ? -3.379 10.387 21.298 1.00 73.00 95 ASN A O 1
ATOM 756 N N . ASN A 1 96 ? -1.643 11.531 22.130 1.00 72.88 96 ASN A N 1
ATOM 757 C CA . ASN A 1 96 ? -2.401 12.230 23.177 1.00 72.88 96 ASN A CA 1
ATOM 758 C C . ASN A 1 96 ? -3.641 13.014 22.685 1.00 72.88 96 ASN A C 1
ATOM 760 O O . ASN A 1 96 ? -4.362 13.578 23.504 1.00 72.88 96 ASN A O 1
ATOM 764 N N . LYS A 1 97 ? -3.862 13.134 21.369 1.00 76.38 97 LYS A N 1
ATOM 765 C CA . LYS A 1 97 ? -4.941 13.925 20.760 1.00 76.38 97 LYS A CA 1
ATOM 766 C C . LYS A 1 97 ? -5.854 13.130 19.827 1.00 76.38 97 LYS A C 1
ATOM 768 O O . LYS A 1 97 ? -6.936 13.616 19.518 1.00 76.38 97 LYS A O 1
ATOM 773 N N . SER A 1 98 ? -5.418 11.982 19.316 1.00 79.38 98 SER A N 1
ATOM 774 C CA . SER A 1 98 ? -6.103 11.297 18.218 1.00 79.38 98 SER A CA 1
ATOM 775 C C . SER A 1 98 ? -5.735 9.821 18.139 1.00 79.38 98 SER A C 1
ATOM 777 O O . SER A 1 98 ? -4.595 9.445 18.402 1.00 79.38 98 SER A O 1
ATOM 779 N N . THR A 1 99 ? -6.705 9.014 17.715 1.00 86.00 99 THR A N 1
ATOM 780 C CA . THR A 1 99 ? -6.508 7.632 17.273 1.00 86.00 99 THR A CA 1
ATOM 781 C C . THR A 1 99 ? -6.874 7.535 15.799 1.00 86.00 99 THR A C 1
ATOM 783 O O . THR A 1 99 ? -7.899 8.074 15.380 1.00 86.00 99 THR A O 1
ATOM 786 N N . ALA A 1 100 ? -6.057 6.822 15.032 1.00 87.00 100 ALA A N 1
ATOM 787 C CA . ALA A 1 100 ? -6.353 6.427 13.666 1.00 87.00 100 ALA A CA 1
ATOM 788 C C . ALA A 1 100 ? -6.118 4.925 13.487 1.00 87.00 100 ALA A C 1
ATOM 790 O O . ALA A 1 100 ? -5.180 4.352 14.050 1.00 87.00 100 ALA A O 1
ATOM 791 N N . TYR A 1 101 ? -6.954 4.299 12.667 1.00 88.25 101 TYR A N 1
ATOM 792 C CA . TYR A 1 101 ? -6.814 2.906 12.268 1.00 88.25 101 TYR A CA 1
ATOM 793 C C . TYR A 1 101 ? -6.436 2.818 10.800 1.00 88.25 101 TYR A C 1
ATOM 795 O O . TYR A 1 101 ? -7.081 3.408 9.939 1.00 88.25 101 TYR A O 1
ATOM 803 N N . PHE A 1 102 ? -5.413 2.033 10.512 1.00 89.25 102 PHE A N 1
ATOM 804 C CA . PHE A 1 102 ? -4.963 1.740 9.164 1.00 89.25 102 PHE A CA 1
ATOM 805 C C . PHE A 1 102 ? -5.333 0.294 8.865 1.00 89.25 102 PHE A C 1
ATOM 807 O O . PHE A 1 102 ? -4.750 -0.635 9.430 1.00 89.25 102 PHE A O 1
ATOM 814 N N . VAL A 1 103 ? -6.340 0.105 8.017 1.00 92.25 103 VAL A N 1
ATOM 815 C CA . VAL A 1 103 ? -6.828 -1.219 7.636 1.00 92.25 103 VAL A CA 1
ATOM 816 C C . VAL A 1 103 ? -6.179 -1.638 6.329 1.00 92.25 103 VAL A C 1
ATOM 818 O O . VAL A 1 103 ? -6.403 -1.018 5.290 1.00 92.25 103 VAL A O 1
ATOM 821 N N . TYR A 1 104 ? -5.379 -2.694 6.396 1.00 90.44 104 TYR A N 1
ATOM 822 C CA . TYR A 1 104 ? -4.502 -3.138 5.325 1.00 90.44 104 TYR A CA 1
ATOM 823 C C . TYR A 1 104 ? -5.035 -4.366 4.606 1.00 90.44 104 TYR A C 1
ATOM 825 O O . TYR A 1 104 ? -5.391 -5.364 5.238 1.00 90.44 104 TYR A O 1
ATOM 833 N N . TYR A 1 105 ? -5.005 -4.309 3.279 1.00 93.81 105 TYR A N 1
ATOM 834 C CA . TYR A 1 105 ? -5.313 -5.414 2.384 1.00 93.81 105 TYR A CA 1
ATOM 835 C C . TYR A 1 105 ? -4.142 -5.629 1.419 1.00 93.81 105 TYR A C 1
ATOM 837 O O . TYR A 1 105 ? -3.967 -4.832 0.491 1.00 93.81 105 TYR A O 1
ATOM 845 N N . PRO A 1 106 ? -3.350 -6.701 1.595 1.00 93.25 106 PRO A N 1
ATOM 846 C CA . PRO A 1 106 ? -2.342 -7.065 0.612 1.00 93.25 106 PRO A CA 1
ATOM 847 C C . PRO A 1 106 ? -2.997 -7.402 -0.734 1.00 93.25 106 PRO A C 1
ATOM 849 O O . PRO A 1 106 ? -4.133 -7.883 -0.789 1.00 93.25 106 PRO A O 1
ATOM 852 N N . ILE A 1 107 ? -2.274 -7.165 -1.827 1.00 94.88 107 ILE A N 1
ATOM 853 C CA . ILE A 1 107 ? -2.704 -7.487 -3.190 1.00 94.88 107 ILE A CA 1
ATOM 854 C C . ILE A 1 107 ? -1.716 -8.494 -3.791 1.00 94.88 107 ILE A C 1
ATOM 856 O O . ILE A 1 107 ? -0.508 -8.267 -3.826 1.00 94.88 107 ILE A O 1
ATOM 860 N N . LEU A 1 108 ? -2.242 -9.614 -4.281 1.00 94.25 108 LEU A N 1
ATOM 861 C CA . LEU A 1 108 ? -1.494 -10.678 -4.956 1.00 94.25 108 LEU A CA 1
ATOM 862 C C . LEU A 1 108 ? -1.562 -10.502 -6.474 1.00 94.25 108 LEU A C 1
ATOM 864 O O . LEU A 1 108 ? -2.502 -9.894 -6.975 1.00 94.25 108 LEU A O 1
ATOM 868 N N . GLY A 1 109 ? -0.637 -11.135 -7.204 1.00 90.62 109 GLY A N 1
ATOM 869 C CA . GLY A 1 109 ? -0.784 -11.414 -8.641 1.00 90.62 109 GLY A CA 1
ATOM 870 C C . GLY A 1 109 ? 0.365 -10.941 -9.529 1.00 90.62 109 GLY A C 1
ATOM 871 O O . GLY A 1 109 ? 0.725 -11.654 -10.463 1.00 90.62 109 GLY A O 1
ATOM 872 N N . GLU A 1 110 ? 0.943 -9.775 -9.235 1.00 91.00 110 GLU A N 1
ATOM 873 C CA . GLU A 1 110 ? 2.071 -9.199 -9.984 1.00 91.00 110 GLU A CA 1
ATOM 874 C C . GLU A 1 110 ? 3.297 -9.021 -9.078 1.00 91.00 110 GLU A C 1
ATOM 876 O O . GLU A 1 110 ? 3.835 -10.016 -8.587 1.00 91.00 110 GLU A O 1
ATOM 881 N N . ALA A 1 111 ? 3.786 -7.795 -8.868 1.00 90.88 111 ALA A N 1
ATOM 882 C CA . ALA A 1 111 ? 4.909 -7.566 -7.976 1.00 90.88 111 ALA A CA 1
ATOM 883 C C . ALA A 1 111 ? 4.446 -7.679 -6.515 1.00 90.88 111 ALA A C 1
ATOM 885 O O . ALA A 1 111 ? 3.382 -7.175 -6.132 1.00 90.88 111 ALA A O 1
ATOM 886 N N . LYS A 1 112 ? 5.266 -8.345 -5.694 1.00 88.56 112 LYS A N 1
ATOM 887 C CA . LYS A 1 112 ? 5.055 -8.458 -4.245 1.00 88.56 112 LYS A CA 1
ATOM 888 C C . LYS A 1 112 ? 4.986 -7.064 -3.609 1.00 88.56 112 LYS A C 1
ATOM 890 O O . LYS A 1 112 ? 5.623 -6.148 -4.114 1.00 88.56 112 LYS A O 1
ATOM 895 N N . ASP A 1 113 ? 4.263 -6.952 -2.495 1.00 87.56 113 ASP A N 1
ATOM 896 C CA . ASP A 1 113 ? 4.124 -5.757 -1.644 1.00 87.56 113 ASP A CA 1
ATOM 897 C C . ASP A 1 113 ? 3.187 -4.671 -2.209 1.00 87.56 113 ASP A C 1
ATOM 899 O O . ASP A 1 113 ? 3.059 -3.583 -1.645 1.00 87.56 113 ASP A O 1
ATOM 903 N N . SER A 1 114 ? 2.434 -5.006 -3.264 1.00 92.50 114 SER A N 1
ATOM 904 C CA . SER A 1 114 ? 1.230 -4.262 -3.653 1.00 92.50 114 SER A CA 1
ATOM 905 C C . SER A 1 114 ? 0.176 -4.343 -2.545 1.00 92.50 114 SER A C 1
ATOM 907 O O . SER A 1 114 ? -0.023 -5.404 -1.945 1.00 92.50 114 SER A O 1
ATOM 909 N N . ASN A 1 115 ? -0.518 -3.241 -2.270 1.00 92.81 115 ASN A N 1
ATOM 910 C CA . ASN A 1 115 ? -1.471 -3.166 -1.170 1.00 92.81 115 ASN A CA 1
ATOM 911 C C . ASN A 1 115 ? -2.496 -2.036 -1.305 1.00 92.81 115 ASN A C 1
ATOM 913 O O . ASN A 1 115 ? -2.320 -1.080 -2.059 1.00 92.81 115 ASN A O 1
ATOM 917 N N . TYR A 1 116 ? -3.571 -2.166 -0.534 1.00 94.25 116 TYR A N 1
ATOM 918 C CA . TYR A 1 116 ? -4.590 -1.148 -0.333 1.00 94.25 116 TYR A CA 1
ATOM 919 C C . TYR A 1 116 ? -4.758 -0.880 1.161 1.00 94.25 116 TYR A C 1
ATOM 921 O O . TYR A 1 116 ? -4.929 -1.810 1.952 1.00 94.25 116 TYR A O 1
ATOM 929 N N . ILE A 1 117 ? -4.722 0.393 1.538 1.00 92.00 117 ILE A N 1
ATOM 930 C CA . ILE A 1 117 ? -4.844 0.862 2.914 1.00 92.00 117 ILE A CA 1
ATOM 931 C C . ILE A 1 117 ? -6.040 1.796 3.001 1.00 92.00 117 ILE A C 1
ATOM 933 O O . ILE A 1 117 ? -6.184 2.721 2.203 1.00 92.00 117 ILE A O 1
ATOM 937 N N . ILE A 1 118 ? -6.882 1.580 4.005 1.00 93.06 118 ILE A N 1
ATOM 938 C CA . ILE A 1 118 ? -7.956 2.502 4.365 1.00 93.06 118 ILE A CA 1
ATOM 939 C C . ILE A 1 118 ? -7.624 3.086 5.730 1.00 93.06 118 ILE A C 1
ATOM 941 O O . ILE A 1 118 ? -7.476 2.345 6.702 1.00 93.06 118 ILE A O 1
ATOM 945 N N . VAL A 1 119 ? -7.520 4.408 5.799 1.00 89.88 119 VAL A N 1
ATOM 946 C CA . VAL A 1 119 ? -7.292 5.144 7.040 1.00 89.88 119 VAL A CA 1
ATOM 947 C C . VAL A 1 119 ? -8.642 5.566 7.600 1.00 89.88 119 VAL A C 1
ATOM 949 O O . VAL A 1 119 ? -9.452 6.179 6.899 1.00 89.88 119 VAL A O 1
ATOM 952 N N . MET A 1 120 ? -8.891 5.234 8.860 1.00 91.06 120 MET A N 1
ATOM 953 C CA . MET A 1 120 ? -10.131 5.531 9.567 1.00 91.06 120 MET A CA 1
ATOM 954 C C . MET A 1 120 ? -9.864 6.279 10.870 1.00 91.06 120 MET A C 1
ATOM 956 O O . MET A 1 120 ? -8.820 6.084 11.493 1.00 91.06 120 MET A O 1
ATOM 960 N N . ASP A 1 121 ? -10.805 7.129 11.275 1.00 89.31 121 ASP A N 1
ATOM 961 C CA . ASP A 1 121 ? -10.796 7.768 12.595 1.00 89.31 121 ASP A CA 1
ATOM 962 C C . ASP A 1 121 ? -11.156 6.769 13.712 1.00 89.31 121 ASP A C 1
ATOM 964 O O . ASP A 1 121 ? -11.396 5.581 13.464 1.00 89.31 121 ASP A O 1
ATOM 968 N N . ALA A 1 122 ? -11.173 7.244 14.959 1.00 89.81 122 ALA A N 1
ATOM 969 C CA . ALA A 1 122 ? -11.495 6.429 16.127 1.00 89.81 122 ALA A CA 1
ATOM 970 C C . ALA A 1 122 ? -12.913 5.832 16.057 1.00 89.81 122 ALA A C 1
ATOM 972 O O . ALA A 1 122 ? -13.156 4.733 16.560 1.00 89.81 122 ALA A O 1
ATOM 973 N N . GLU A 1 123 ? -13.833 6.537 15.401 1.00 90.56 123 GLU A N 1
ATOM 974 C CA . GLU A 1 123 ? -15.219 6.144 15.182 1.00 90.56 123 GLU A CA 1
ATOM 975 C C . GLU A 1 123 ? -15.375 5.185 13.991 1.00 90.56 123 GLU A C 1
ATOM 977 O O . GLU A 1 123 ? -16.456 4.625 13.787 1.00 90.56 123 GLU A O 1
ATOM 982 N N . GLY A 1 124 ? -14.326 4.959 13.197 1.00 90.75 124 GLY A N 1
ATOM 983 C CA . GLY A 1 124 ? -14.324 4.096 12.019 1.00 90.75 124 GLY A CA 1
ATOM 984 C C . GLY A 1 124 ? -14.873 4.755 10.749 1.00 90.75 124 GLY A C 1
ATOM 985 O O . GLY A 1 124 ? -15.321 4.048 9.844 1.00 90.75 124 GLY A O 1
ATOM 986 N N . ASN A 1 125 ? -14.921 6.083 10.676 1.00 91.75 125 ASN A N 1
ATOM 987 C CA . ASN A 1 125 ? -15.205 6.804 9.437 1.00 91.75 125 ASN A CA 1
ATOM 988 C C . ASN A 1 125 ? -13.930 6.905 8.598 1.00 91.75 125 ASN A C 1
ATOM 990 O O . ASN A 1 125 ? -12.837 7.107 9.125 1.00 91.75 125 ASN A O 1
ATOM 994 N N . LYS A 1 126 ? -14.065 6.779 7.274 1.00 92.38 126 LYS A N 1
ATOM 995 C CA . LYS A 1 126 ? -12.929 6.880 6.353 1.00 92.38 126 LYS A CA 1
ATOM 996 C C . LYS A 1 126 ? -12.380 8.309 6.330 1.00 92.38 126 LYS A C 1
ATOM 998 O O . LYS A 1 126 ? -13.101 9.237 5.972 1.00 92.38 126 LYS A O 1
ATOM 1003 N N . ILE A 1 127 ? -11.094 8.447 6.637 1.00 88.81 127 ILE A N 1
ATOM 1004 C CA . ILE A 1 127 ? -10.311 9.678 6.476 1.00 88.81 127 ILE A CA 1
ATOM 1005 C C . ILE A 1 127 ? -9.710 9.717 5.068 1.00 88.81 127 ILE A C 1
ATOM 1007 O O . ILE A 1 127 ? -9.807 10.719 4.363 1.00 88.81 127 ILE A O 1
ATOM 1011 N N . GLU A 1 128 ? -9.086 8.613 4.661 1.00 88.00 128 GLU A N 1
ATOM 1012 C CA . GLU A 1 128 ? -8.309 8.512 3.428 1.00 88.00 128 GLU A CA 1
ATOM 1013 C C . GLU A 1 128 ? -8.243 7.054 2.964 1.00 88.00 128 GLU A C 1
ATOM 1015 O O . GLU A 1 128 ? -8.413 6.122 3.751 1.00 88.00 128 GLU A O 1
ATOM 1020 N N . GLU A 1 129 ? -7.974 6.841 1.683 1.00 89.56 129 GLU A N 1
ATOM 1021 C CA . GLU A 1 129 ? -7.527 5.552 1.169 1.00 89.56 129 GLU A CA 1
ATOM 1022 C C . GLU A 1 129 ? -6.285 5.700 0.291 1.00 89.56 129 GLU A C 1
ATOM 1024 O O . GLU A 1 129 ? -6.121 6.689 -0.429 1.00 89.56 129 GLU A O 1
ATOM 1029 N N . GLN A 1 130 ? -5.434 4.685 0.336 1.00 90.94 130 GLN A N 1
ATOM 1030 C CA . GLN A 1 130 ? -4.156 4.636 -0.351 1.00 90.94 130 GLN A CA 1
ATOM 1031 C C . GLN A 1 130 ? -4.046 3.309 -1.098 1.00 90.94 130 GLN A C 1
ATOM 1033 O O . GLN A 1 130 ? -4.330 2.252 -0.539 1.00 90.94 130 GLN A O 1
ATOM 1038 N N . LEU A 1 131 ? -3.646 3.348 -2.364 1.00 93.62 131 LEU A N 1
ATOM 1039 C CA . LEU A 1 131 ? -3.492 2.166 -3.210 1.00 93.62 131 LEU A CA 1
ATOM 1040 C C . LEU A 1 131 ? -2.098 2.177 -3.829 1.00 93.62 131 LEU A C 1
ATOM 1042 O O . LEU A 1 131 ? -1.791 3.075 -4.611 1.00 93.62 131 LEU A O 1
ATOM 1046 N N . LEU A 1 132 ? -1.278 1.183 -3.490 1.00 93.31 132 LEU A N 1
ATOM 1047 C CA . LEU A 1 132 ? 0.051 0.963 -4.051 1.00 93.31 132 LEU A CA 1
ATOM 1048 C C . LEU A 1 132 ? 0.040 -0.306 -4.907 1.00 93.31 132 LEU A C 1
ATOM 1050 O O . LEU A 1 132 ? -0.242 -1.398 -4.416 1.00 93.31 132 LEU A O 1
ATOM 1054 N N . ILE A 1 133 ? 0.368 -0.171 -6.187 1.00 94.81 133 ILE A N 1
ATOM 1055 C CA . ILE A 1 133 ? 0.400 -1.272 -7.151 1.00 94.81 133 ILE A CA 1
ATOM 1056 C C . ILE A 1 133 ? 1.797 -1.355 -7.753 1.00 94.81 133 ILE A C 1
ATOM 1058 O O . ILE A 1 133 ? 2.314 -0.354 -8.244 1.00 94.81 133 ILE A O 1
ATOM 1062 N N . GLY A 1 134 ? 2.373 -2.553 -7.753 1.00 94.50 134 GLY A N 1
ATOM 1063 C CA . GLY A 1 134 ? 3.555 -2.895 -8.532 1.00 94.50 134 GLY A CA 1
ATOM 1064 C C . GLY A 1 134 ? 3.199 -3.883 -9.642 1.00 94.50 134 GLY A C 1
ATOM 1065 O O . GLY A 1 134 ? 2.739 -4.996 -9.371 1.00 94.50 134 GLY A O 1
ATOM 1066 N N . LEU A 1 135 ? 3.422 -3.497 -10.897 1.00 95.69 135 LEU A N 1
ATOM 1067 C CA . LEU A 1 135 ? 3.218 -4.353 -12.069 1.00 95.69 135 LEU A CA 1
ATOM 1068 C C . LEU A 1 135 ? 4.571 -4.819 -12.611 1.00 95.69 135 LEU A C 1
ATOM 1070 O O . LEU A 1 135 ? 5.475 -4.007 -12.809 1.00 95.69 135 LEU A O 1
ATOM 1074 N N . ASN A 1 136 ? 4.718 -6.118 -12.870 1.00 92.75 136 ASN A N 1
ATOM 1075 C CA . ASN A 1 136 ? 5.920 -6.629 -13.525 1.00 92.75 136 ASN A CA 1
ATOM 1076 C C . ASN A 1 136 ? 5.899 -6.215 -15.003 1.00 92.75 136 ASN A C 1
ATOM 1078 O O . ASN A 1 136 ? 4.990 -6.608 -15.730 1.00 92.75 136 ASN A O 1
ATOM 1082 N N . GLU A 1 137 ? 6.898 -5.461 -15.462 1.00 86.25 137 GLU A N 1
ATOM 1083 C CA . GLU A 1 137 ? 7.015 -5.102 -16.883 1.00 86.25 137 GLU A CA 1
ATOM 1084 C C . GLU A 1 137 ? 7.939 -6.063 -17.636 1.00 86.25 137 GLU A C 1
ATOM 1086 O O . GLU A 1 137 ? 7.522 -6.893 -18.440 1.00 86.25 137 GLU A O 1
ATOM 1091 N N . THR A 1 138 ? 9.235 -5.930 -17.372 1.00 80.12 138 THR A N 1
ATOM 1092 C CA . THR A 1 138 ? 10.319 -6.701 -17.977 1.00 80.12 138 THR A CA 1
ATOM 1093 C C . THR A 1 138 ? 11.241 -7.164 -16.860 1.00 80.12 138 THR A C 1
ATOM 1095 O O . THR A 1 138 ? 11.127 -6.715 -15.717 1.00 80.12 138 THR A O 1
ATOM 1098 N N . ILE A 1 139 ? 12.150 -8.089 -17.166 1.00 79.75 139 ILE A N 1
ATOM 1099 C CA . ILE A 1 139 ? 13.066 -8.650 -16.170 1.00 79.75 139 ILE A CA 1
ATOM 1100 C C . ILE A 1 139 ? 13.782 -7.515 -15.421 1.00 79.75 139 ILE A C 1
ATOM 1102 O O . ILE A 1 139 ? 14.509 -6.720 -16.015 1.00 79.75 139 ILE A O 1
ATOM 1106 N N . GLY A 1 140 ? 13.562 -7.460 -14.106 1.00 82.00 140 GLY A N 1
ATOM 1107 C CA . GLY A 1 140 ? 14.210 -6.502 -13.213 1.00 82.00 140 GLY A CA 1
ATOM 1108 C C . GLY A 1 140 ? 13.599 -5.098 -13.177 1.00 82.00 140 GLY A C 1
ATOM 1109 O O . GLY A 1 140 ? 14.265 -4.205 -12.657 1.00 82.00 140 GLY A O 1
ATOM 1110 N N . LYS A 1 141 ? 12.384 -4.878 -13.706 1.00 91.12 141 LYS A N 1
ATOM 1111 C CA . LYS A 1 141 ? 11.662 -3.596 -13.609 1.00 91.12 141 LYS A CA 1
ATOM 1112 C C . LYS A 1 141 ? 10.217 -3.770 -13.146 1.00 91.12 141 LYS A C 1
ATOM 1114 O O . LYS A 1 141 ? 9.497 -4.632 -13.653 1.00 91.12 141 LYS A O 1
ATOM 1119 N N . VAL A 1 142 ? 9.793 -2.899 -12.236 1.00 93.75 142 VAL A N 1
ATOM 1120 C CA . VAL A 1 142 ? 8.424 -2.827 -11.717 1.00 93.75 142 VAL A CA 1
ATOM 1121 C C . VAL A 1 142 ? 7.838 -1.451 -12.006 1.00 93.75 142 VAL A C 1
ATOM 1123 O O . VAL A 1 142 ? 8.456 -0.432 -11.701 1.00 93.75 142 VAL A O 1
ATOM 1126 N N . HIS A 1 143 ? 6.636 -1.419 -12.574 1.00 95.56 143 HIS A N 1
ATOM 1127 C CA . HIS A 1 143 ? 5.834 -0.206 -12.691 1.00 95.56 143 HIS A CA 1
ATOM 1128 C C . HIS A 1 143 ? 5.080 0.024 -11.384 1.00 95.56 143 HIS A C 1
ATOM 1130 O O . HIS A 1 143 ? 4.149 -0.710 -11.056 1.00 95.56 143 HIS A O 1
ATOM 1136 N N . ALA A 1 144 ? 5.526 1.022 -10.627 1.00 94.19 144 ALA A N 1
ATOM 1137 C CA . ALA A 1 144 ? 4.954 1.437 -9.360 1.00 94.19 144 ALA A CA 1
ATOM 1138 C C . ALA A 1 144 ? 3.922 2.549 -9.573 1.00 94.19 144 ALA A C 1
ATOM 1140 O O . ALA A 1 144 ? 4.210 3.595 -10.165 1.00 94.19 144 ALA A O 1
ATOM 1141 N N . ILE A 1 145 ? 2.722 2.333 -9.046 1.00 95.31 145 ILE A N 1
ATOM 1142 C CA . ILE A 1 145 ? 1.599 3.261 -9.128 1.00 95.31 145 ILE A CA 1
ATOM 1143 C C . ILE A 1 145 ? 1.068 3.475 -7.717 1.00 95.31 145 ILE A C 1
ATOM 1145 O O . ILE A 1 145 ? 0.744 2.513 -7.025 1.00 95.31 145 ILE A O 1
ATOM 1149 N N . TYR A 1 146 ? 0.958 4.733 -7.299 1.00 93.12 146 TYR A N 1
ATOM 1150 C CA . TYR A 1 146 ? 0.388 5.100 -6.004 1.00 93.12 146 TYR A CA 1
ATOM 1151 C C . TYR A 1 146 ? -0.783 6.050 -6.194 1.00 93.12 146 TYR A C 1
ATOM 1153 O O . TYR A 1 146 ? -0.655 7.059 -6.895 1.00 93.12 146 TYR A O 1
ATOM 1161 N N . LEU A 1 147 ? -1.914 5.747 -5.568 1.00 93.00 147 LEU A N 1
ATOM 1162 C CA . LEU A 1 147 ? -3.112 6.571 -5.592 1.00 93.00 147 LEU A CA 1
ATOM 1163 C C . LEU A 1 147 ? -3.523 6.915 -4.164 1.00 93.00 147 LEU A C 1
ATOM 1165 O O . LEU A 1 147 ? -3.502 6.055 -3.291 1.00 93.00 147 LEU A O 1
ATOM 1169 N N . VAL A 1 148 ? -3.959 8.156 -3.960 1.00 88.88 148 VAL A N 1
ATOM 1170 C CA . VAL A 1 148 ? -4.578 8.621 -2.714 1.00 88.88 148 VAL A CA 1
ATOM 1171 C C . VAL A 1 148 ? -5.967 9.135 -3.048 1.00 88.88 148 VAL A C 1
ATOM 1173 O O . VAL A 1 148 ? -6.095 10.034 -3.884 1.00 88.88 148 VAL A O 1
ATOM 1176 N N . ASN A 1 149 ? -7.004 8.559 -2.438 1.00 90.81 149 ASN A N 1
ATOM 1177 C CA . ASN A 1 149 ? -8.409 8.871 -2.735 1.00 90.81 149 ASN A CA 1
ATOM 1178 C C . ASN A 1 149 ? -8.716 8.819 -4.246 1.00 90.81 149 ASN A C 1
ATOM 1180 O O . ASN A 1 149 ? -9.331 9.724 -4.809 1.00 90.81 149 ASN A O 1
ATOM 1184 N N . GLY A 1 150 ? -8.190 7.797 -4.928 1.00 92.06 150 GLY A N 1
ATOM 1185 C CA . GLY A 1 150 ? -8.328 7.609 -6.378 1.00 92.06 150 GLY A CA 1
ATOM 1186 C C . GLY A 1 150 ? -7.484 8.549 -7.252 1.00 92.06 150 GLY A C 1
ATOM 1187 O O . GLY A 1 150 ? -7.431 8.365 -8.467 1.00 92.06 150 GLY A O 1
ATOM 1188 N N . VAL A 1 151 ? -6.783 9.527 -6.673 1.00 92.12 151 VAL A N 1
ATOM 1189 C CA . VAL A 1 151 ? -5.910 10.446 -7.414 1.00 92.12 151 VAL A CA 1
ATOM 1190 C C . VAL A 1 151 ? -4.502 9.878 -7.478 1.00 92.12 151 VAL A C 1
ATOM 1192 O O . VAL A 1 151 ? -3.877 9.638 -6.447 1.00 92.12 151 VAL A O 1
ATOM 1195 N N . LYS A 1 152 ? -3.971 9.716 -8.691 1.00 93.75 152 LYS A N 1
ATOM 1196 C CA . LYS A 1 152 ? -2.604 9.237 -8.905 1.00 93.75 152 LYS A CA 1
ATOM 1197 C C . LYS A 1 152 ? -1.578 10.235 -8.351 1.00 93.75 152 LYS A C 1
ATOM 1199 O O . LYS A 1 152 ? -1.583 11.410 -8.715 1.00 93.75 152 LYS A O 1
ATOM 1204 N N . LYS A 1 153 ? -0.711 9.753 -7.463 1.00 89.94 153 LYS A N 1
ATOM 1205 C CA . LYS A 1 153 ? 0.366 10.498 -6.795 1.00 89.94 153 LYS A CA 1
ATOM 1206 C C . LYS A 1 153 ? 1.758 10.024 -7.199 1.00 89.94 153 LYS A C 1
ATOM 1208 O O . LYS A 1 153 ? 2.678 10.832 -7.158 1.00 89.94 153 LYS A O 1
ATOM 1213 N N . LEU A 1 154 ? 1.903 8.767 -7.615 1.00 91.88 154 LEU A N 1
ATOM 1214 C CA . LEU A 1 154 ? 3.130 8.213 -8.189 1.00 91.88 154 LEU A CA 1
ATOM 1215 C C . LEU A 1 154 ? 2.783 7.414 -9.442 1.00 91.88 154 LEU A C 1
ATOM 1217 O O . LEU A 1 154 ? 1.807 6.659 -9.442 1.00 91.88 154 LEU A O 1
ATOM 1221 N N . ASP A 1 155 ? 3.600 7.572 -10.474 1.00 94.62 155 ASP A N 1
ATOM 1222 C CA . ASP A 1 155 ? 3.588 6.754 -11.683 1.00 94.62 155 ASP A CA 1
ATOM 1223 C C . ASP A 1 155 ? 5.029 6.630 -12.180 1.00 94.62 155 ASP A C 1
ATOM 1225 O O . ASP A 1 155 ? 5.582 7.608 -12.691 1.00 94.62 155 ASP A O 1
ATOM 1229 N N . GLY A 1 156 ? 5.678 5.486 -11.965 1.00 93.25 156 GLY A N 1
ATOM 1230 C CA . GLY A 1 156 ? 7.078 5.340 -12.357 1.00 93.25 156 GLY A CA 1
ATOM 1231 C C . GLY A 1 156 ? 7.584 3.912 -12.450 1.00 93.25 156 GLY A C 1
ATOM 1232 O O . GLY A 1 156 ? 7.038 2.991 -11.854 1.00 93.25 156 GLY A O 1
ATOM 1233 N N . ILE A 1 157 ? 8.656 3.740 -13.214 1.00 93.00 157 ILE A N 1
ATOM 1234 C CA . ILE A 1 157 ? 9.345 2.470 -13.408 1.00 93.00 157 ILE A CA 1
ATOM 1235 C C . ILE A 1 157 ? 10.554 2.427 -12.482 1.00 93.00 157 ILE A C 1
ATOM 1237 O O . ILE A 1 157 ? 11.421 3.297 -12.563 1.00 93.00 157 ILE A O 1
ATOM 1241 N N . ILE A 1 158 ? 10.629 1.397 -11.644 1.00 89.56 158 ILE A N 1
ATOM 1242 C CA . ILE A 1 158 ? 11.708 1.183 -10.678 1.00 89.56 158 ILE A CA 1
ATOM 1243 C C . ILE A 1 158 ? 12.464 -0.097 -11.049 1.00 89.56 158 ILE A C 1
ATOM 1245 O O . ILE A 1 158 ? 11.845 -1.119 -11.356 1.00 89.56 158 ILE A O 1
ATOM 1249 N N . ASN A 1 159 ? 13.797 -0.049 -11.066 1.00 88.00 159 ASN A N 1
ATOM 1250 C CA . ASN A 1 159 ? 14.639 -1.223 -11.326 1.00 88.00 159 ASN A CA 1
ATOM 1251 C C . ASN A 1 159 ? 14.837 -2.083 -10.052 1.00 88.00 159 ASN A C 1
ATOM 1253 O O . ASN A 1 159 ? 14.388 -1.733 -8.962 1.00 88.00 159 ASN A O 1
ATOM 1257 N N . PHE A 1 160 ? 15.525 -3.222 -10.163 1.00 81.94 160 PHE A N 1
ATOM 1258 C CA . PHE A 1 160 ? 15.777 -4.109 -9.018 1.00 81.94 160 PHE A CA 1
ATOM 1259 C C . PHE A 1 160 ? 16.752 -3.538 -7.978 1.00 81.94 160 PHE A C 1
ATOM 1261 O O . PHE A 1 160 ? 16.787 -4.032 -6.854 1.00 81.94 160 PHE A O 1
ATOM 1268 N N . GLN A 1 161 ? 17.528 -2.513 -8.339 1.00 77.25 161 GLN A N 1
ATOM 1269 C CA . GLN A 1 161 ? 18.343 -1.736 -7.404 1.00 77.25 161 GLN A CA 1
ATOM 1270 C C . GLN A 1 161 ? 17.513 -0.739 -6.587 1.00 77.25 161 GLN A C 1
ATOM 1272 O O . GLN A 1 161 ? 18.015 -0.209 -5.601 1.00 77.25 161 GLN A O 1
ATOM 1277 N N . GLY A 1 162 ? 16.254 -0.501 -6.965 1.00 76.62 162 GLY A N 1
ATOM 1278 C CA . GLY A 1 162 ? 15.412 0.505 -6.332 1.00 76.62 162 GLY A CA 1
ATOM 1279 C C . GLY A 1 162 ? 15.582 1.910 -6.918 1.00 76.62 162 GLY A C 1
ATOM 1280 O O . GLY A 1 162 ? 15.145 2.869 -6.291 1.00 76.62 162 GLY A O 1
ATOM 1281 N N . ASP A 1 163 ? 16.163 2.071 -8.106 1.00 83.19 163 ASP A N 1
ATOM 1282 C CA . ASP A 1 163 ? 16.249 3.376 -8.770 1.00 83.19 163 ASP A CA 1
ATOM 1283 C C . ASP A 1 163 ? 15.054 3.613 -9.694 1.00 83.19 163 ASP A C 1
ATOM 1285 O O . ASP A 1 163 ? 14.622 2.708 -10.419 1.00 83.19 163 ASP A O 1
ATOM 1289 N N . PHE A 1 164 ? 14.574 4.858 -9.745 1.00 85.75 164 PHE A N 1
ATOM 1290 C CA . PHE A 1 164 ? 13.651 5.280 -10.795 1.00 85.75 164 PHE A CA 1
ATOM 1291 C C . PHE A 1 164 ? 14.370 5.334 -12.143 1.00 85.75 164 PHE A C 1
ATOM 1293 O O . PHE A 1 164 ? 15.351 6.049 -12.332 1.00 85.75 164 PHE A O 1
ATOM 1300 N N . VAL A 1 165 ? 13.840 4.582 -13.100 1.00 89.38 165 VAL A N 1
ATOM 1301 C CA . VAL A 1 165 ? 14.240 4.624 -14.510 1.00 89.38 165 VAL A CA 1
ATOM 1302 C C . VAL A 1 165 ? 13.490 5.744 -15.229 1.00 89.38 165 VAL A C 1
ATOM 1304 O O . VAL A 1 165 ? 14.036 6.420 -16.097 1.00 89.38 165 VAL A O 1
ATOM 1307 N N . SER A 1 166 ? 12.219 5.924 -14.881 1.00 91.38 166 SER A N 1
ATOM 1308 C CA . SER A 1 166 ? 11.344 6.961 -15.418 1.00 91.38 166 SER A CA 1
ATOM 1309 C C . SER A 1 166 ? 10.133 7.139 -14.510 1.00 91.38 166 SER A C 1
ATOM 1311 O O . SER A 1 166 ? 9.811 6.255 -13.714 1.00 91.38 166 SER A O 1
ATOM 1313 N N . GLY A 1 167 ? 9.440 8.266 -14.638 1.00 91.44 167 GLY A N 1
ATOM 1314 C CA . GLY A 1 167 ? 8.174 8.484 -13.953 1.00 91.44 167 GLY A CA 1
ATOM 1315 C C . GLY A 1 167 ? 8.043 9.868 -13.355 1.00 91.44 167 GLY A C 1
ATOM 1316 O O . GLY A 1 167 ? 8.884 10.743 -13.545 1.00 91.44 167 GLY A O 1
ATOM 1317 N N . SER A 1 168 ? 6.968 10.057 -12.607 1.00 91.31 168 SER A N 1
ATOM 1318 C CA . SER A 1 168 ? 6.696 11.305 -11.913 1.00 91.31 168 SER A CA 1
ATOM 1319 C C . SER A 1 168 ? 5.985 11.070 -10.589 1.00 91.31 168 SER A C 1
ATOM 1321 O O . SER A 1 168 ? 5.278 10.076 -10.404 1.00 91.31 168 SER A O 1
ATOM 1323 N N . GLN A 1 169 ? 6.149 12.026 -9.682 1.00 90.19 169 GLN A N 1
ATOM 1324 C CA . GLN A 1 169 ? 5.329 12.150 -8.483 1.00 90.19 169 GLN A CA 1
ATOM 1325 C C . GLN A 1 169 ? 4.567 13.475 -8.488 1.00 90.19 169 GLN A C 1
ATOM 1327 O O . GLN A 1 169 ? 5.048 14.484 -9.008 1.00 90.19 169 GLN A O 1
ATOM 1332 N N . VAL A 1 170 ? 3.400 13.485 -7.853 1.00 87.94 170 VAL A N 1
ATOM 1333 C CA . VAL A 1 170 ? 2.603 14.686 -7.600 1.00 87.94 170 VAL A CA 1
ATOM 1334 C C . VAL A 1 170 ? 2.648 14.985 -6.107 1.00 87.94 170 VAL A C 1
ATOM 1336 O O . VAL A 1 170 ? 2.139 14.209 -5.297 1.00 87.94 170 VAL A O 1
ATOM 1339 N N . THR A 1 171 ? 3.236 16.119 -5.731 1.00 81.44 171 THR A N 1
ATOM 1340 C CA . THR A 1 171 ? 3.337 16.537 -4.326 1.00 81.44 171 THR A CA 1
ATOM 1341 C C . THR A 1 171 ? 1.975 16.923 -3.740 1.00 81.44 171 THR A C 1
ATOM 1343 O O . THR A 1 171 ? 0.979 17.098 -4.449 1.00 81.44 171 THR A O 1
ATOM 1346 N N . SER A 1 172 ? 1.930 17.142 -2.424 1.00 74.12 172 SER A N 1
ATOM 1347 C CA . SER A 1 172 ? 0.762 17.709 -1.732 1.00 74.12 172 SER A CA 1
ATOM 1348 C C . SER A 1 172 ? 0.350 19.088 -2.267 1.00 74.12 172 SER A C 1
ATOM 1350 O O . SER A 1 172 ? -0.829 19.421 -2.246 1.00 74.12 172 SER A O 1
ATOM 1352 N N . THR A 1 173 ? 1.295 19.863 -2.808 1.00 78.75 173 THR A N 1
ATOM 1353 C CA . THR A 1 173 ? 1.042 21.168 -3.443 1.00 78.75 173 THR A CA 1
ATOM 1354 C C . THR A 1 173 ? 0.598 21.065 -4.906 1.00 78.75 173 THR A C 1
ATOM 1356 O O . THR A 1 173 ? 0.410 22.087 -5.559 1.00 78.75 173 THR A O 1
ATOM 1359 N N . GLY A 1 174 ? 0.456 19.848 -5.443 1.00 82.56 174 GLY A N 1
ATOM 1360 C CA . GLY A 1 174 ? 0.101 19.607 -6.844 1.00 82.56 174 GLY A CA 1
ATOM 1361 C C . GLY A 1 174 ? 1.264 19.778 -7.825 1.00 82.56 174 GLY A C 1
ATOM 1362 O O . GLY A 1 174 ? 1.059 19.685 -9.033 1.00 82.56 174 GLY A O 1
ATOM 1363 N N . LYS A 1 175 ? 2.490 20.007 -7.337 1.00 86.19 175 LYS A N 1
ATOM 1364 C CA . LYS A 1 175 ? 3.678 20.095 -8.190 1.00 86.19 175 LYS A CA 1
ATOM 1365 C C . LYS A 1 175 ? 4.031 18.705 -8.714 1.00 86.19 175 LYS A C 1
ATOM 1367 O O . LYS A 1 175 ? 4.174 17.768 -7.933 1.00 86.19 175 LYS A O 1
ATOM 1372 N N . VAL A 1 176 ? 4.236 18.603 -10.023 1.00 88.81 176 VAL A N 1
ATOM 1373 C CA . VAL A 1 176 ? 4.781 17.398 -10.655 1.00 88.81 176 VAL A CA 1
ATOM 1374 C C . VAL A 1 176 ? 6.306 17.445 -10.571 1.00 88.81 176 VAL A C 1
ATOM 1376 O O . VAL A 1 176 ? 6.923 18.443 -10.950 1.00 88.81 176 VAL A O 1
ATOM 1379 N N . ILE A 1 177 ? 6.910 16.387 -10.040 1.00 86.62 177 ILE A N 1
ATOM 1380 C CA . ILE A 1 177 ? 8.361 16.194 -9.998 1.00 86.62 177 ILE A CA 1
ATOM 1381 C C . ILE A 1 177 ? 8.683 14.997 -10.885 1.00 86.62 177 ILE A C 1
ATOM 1383 O O . ILE A 1 177 ? 8.127 13.919 -10.688 1.00 86.62 177 ILE A O 1
ATOM 1387 N N . ASP A 1 178 ? 9.572 15.208 -11.850 1.00 89.75 178 ASP A N 1
ATOM 1388 C CA . ASP A 1 178 ? 10.123 14.152 -12.693 1.00 89.75 178 ASP A CA 1
ATOM 1389 C C . ASP A 1 178 ? 11.120 13.310 -11.882 1.00 89.75 178 ASP A C 1
ATOM 1391 O O . ASP A 1 178 ? 11.989 13.854 -11.196 1.00 89.75 178 ASP A O 1
ATOM 1395 N N . LEU A 1 179 ? 10.955 11.991 -11.927 1.00 85.19 179 LEU A N 1
ATOM 1396 C CA . LEU A 1 179 ? 11.773 11.019 -11.199 1.00 85.19 179 LEU A CA 1
ATOM 1397 C C . LEU A 1 179 ? 12.833 10.357 -12.091 1.00 85.19 179 LEU A C 1
ATOM 1399 O O . LEU A 1 179 ? 13.596 9.528 -11.611 1.00 85.19 179 LEU A O 1
ATOM 1403 N N . SER A 1 180 ? 12.903 10.711 -13.378 1.00 77.25 180 SER A N 1
ATOM 1404 C CA . SER A 1 180 ? 13.884 10.159 -14.325 1.00 77.25 180 SER A CA 1
ATOM 1405 C C . SER A 1 180 ? 15.313 10.675 -14.116 1.00 77.25 180 SER A C 1
ATOM 1407 O O . SER A 1 180 ? 16.260 10.123 -14.677 1.00 77.25 180 SER A O 1
ATOM 1409 N N . THR A 1 181 ? 15.506 11.707 -13.289 1.00 64.19 181 THR A N 1
ATOM 1410 C CA . THR A 1 181 ? 16.846 12.122 -12.867 1.00 64.19 181 THR A CA 1
ATOM 1411 C C . THR A 1 181 ? 17.293 11.281 -11.673 1.00 64.19 181 THR A C 1
ATOM 1413 O O . THR A 1 181 ? 16.620 11.333 -10.640 1.00 64.19 181 THR A O 1
ATOM 1416 N N . PRO A 1 182 ? 18.424 10.558 -11.756 1.00 54.06 182 PRO A N 1
ATOM 1417 C CA . PRO A 1 182 ? 18.908 9.760 -10.639 1.00 54.06 182 PRO A CA 1
ATOM 1418 C C . PRO A 1 182 ? 19.166 10.666 -9.433 1.00 54.06 182 PRO A C 1
ATOM 1420 O O . PRO A 1 182 ? 20.046 11.531 -9.460 1.00 54.06 182 PRO A O 1
ATOM 1423 N N . SER A 1 183 ? 18.395 10.480 -8.363 1.00 51.72 183 SER A N 1
ATOM 1424 C CA . SER A 1 183 ? 18.750 11.028 -7.061 1.00 51.72 183 SER A CA 1
ATOM 1425 C C . SER A 1 183 ? 19.935 10.219 -6.551 1.00 51.72 183 SER A C 1
ATOM 1427 O O . SER A 1 183 ? 19.793 9.035 -6.261 1.00 51.72 183 SER A O 1
ATOM 1429 N N . SER A 1 184 ? 21.114 10.839 -6.500 1.00 45.38 184 SER A N 1
ATOM 1430 C CA . SER A 1 184 ? 22.342 10.212 -6.011 1.00 45.38 184 SER A CA 1
ATOM 1431 C C . SER A 1 184 ? 22.095 9.478 -4.694 1.00 45.38 184 SER A C 1
ATOM 1433 O O . SER A 1 184 ? 21.583 10.095 -3.758 1.00 45.38 184 SER A O 1
ATOM 1435 N N . ASN A 1 185 ? 22.492 8.203 -4.647 1.00 45.28 185 ASN A N 1
ATOM 1436 C CA . ASN A 1 185 ? 22.525 7.326 -3.478 1.00 45.28 185 ASN A CA 1
ATOM 1437 C C . ASN A 1 185 ? 22.611 8.110 -2.164 1.00 45.28 185 ASN A C 1
ATOM 1439 O O . ASN A 1 185 ? 23.635 8.720 -1.844 1.00 45.28 185 ASN A O 1
ATOM 1443 N N . THR A 1 186 ? 21.522 8.103 -1.405 1.00 51.56 186 THR A N 1
ATOM 1444 C CA . THR A 1 186 ? 21.460 8.682 -0.068 1.00 51.56 186 THR A CA 1
ATOM 1445 C C . THR A 1 186 ? 22.293 7.818 0.880 1.00 51.56 186 THR A C 1
ATOM 1447 O O . THR A 1 186 ? 21.826 6.833 1.449 1.00 51.56 186 THR A O 1
ATOM 1450 N N . LEU A 1 187 ? 23.573 8.171 1.018 1.00 54.41 187 LEU A N 1
ATOM 1451 C CA . LEU A 1 187 ? 24.510 7.537 1.947 1.00 54.41 187 LEU A CA 1
ATOM 1452 C C . LEU A 1 187 ? 23.975 7.589 3.392 1.00 54.41 187 LEU A C 1
ATOM 1454 O O . LEU A 1 187 ? 23.428 8.604 3.826 1.00 54.41 187 LEU A O 1
ATOM 1458 N N . GLY A 1 188 ? 24.172 6.502 4.145 1.00 70.56 188 GLY A N 1
ATOM 1459 C CA . GLY A 1 188 ? 23.826 6.399 5.567 1.00 70.56 188 GLY A CA 1
ATOM 1460 C C . GLY A 1 188 ? 22.496 5.684 5.815 1.00 70.56 188 GLY A C 1
ATOM 1461 O O . GLY A 1 188 ? 22.384 4.485 5.564 1.00 70.56 188 GLY A O 1
ATOM 1462 N N . PHE A 1 189 ? 21.498 6.421 6.311 1.00 68.62 189 PHE A N 1
ATOM 1463 C CA . PHE A 1 189 ? 20.215 5.879 6.782 1.00 68.62 189 PHE A CA 1
ATOM 1464 C C . PHE A 1 189 ? 19.457 5.081 5.713 1.00 68.62 189 PHE A C 1
ATOM 1466 O O . PHE A 1 189 ? 19.048 3.953 5.965 1.00 68.62 189 PHE A O 1
ATOM 1473 N N . TRP A 1 190 ? 19.303 5.637 4.508 1.00 65.62 190 TRP A N 1
ATOM 1474 C CA . TRP A 1 190 ? 18.518 5.005 3.442 1.00 65.62 190 TRP A CA 1
ATOM 1475 C C . TRP A 1 190 ? 19.168 3.732 2.906 1.00 65.62 190 TRP A C 1
ATOM 1477 O O . TRP A 1 190 ? 18.466 2.760 2.661 1.00 65.62 190 TRP A O 1
ATOM 1487 N N . SER A 1 191 ? 20.500 3.704 2.793 1.00 71.38 191 SER A N 1
ATOM 1488 C CA . SER A 1 191 ? 21.226 2.480 2.434 1.00 71.38 191 SER A CA 1
ATOM 1489 C C . SER A 1 191 ? 20.995 1.380 3.472 1.00 71.38 191 SER A C 1
ATOM 1491 O O . SER A 1 1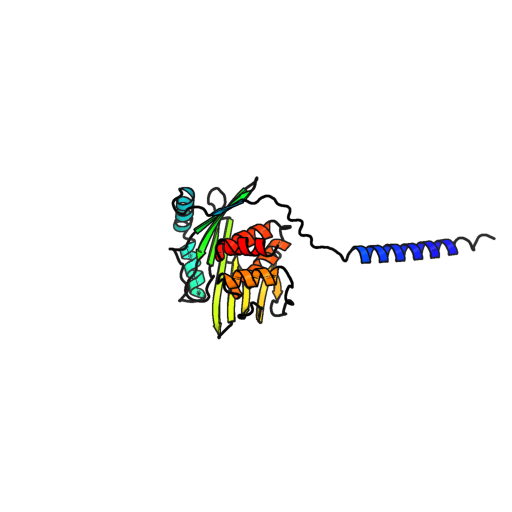91 ? 20.601 0.279 3.110 1.00 71.38 191 SER A O 1
ATOM 1493 N N . CYS A 1 192 ? 21.158 1.693 4.762 1.00 76.50 192 CYS A N 1
ATOM 1494 C CA . CYS A 1 192 ? 20.932 0.729 5.841 1.00 76.50 192 CYS A CA 1
ATOM 1495 C C . CYS A 1 192 ? 19.473 0.245 5.888 1.00 76.50 192 CYS A C 1
ATOM 1497 O O . CYS A 1 192 ? 19.217 -0.953 6.020 1.00 76.50 192 CYS A O 1
ATOM 1499 N N . LEU A 1 193 ? 18.510 1.164 5.745 1.00 72.94 193 LEU A N 1
ATOM 1500 C CA . LEU A 1 193 ? 17.085 0.846 5.735 1.00 72.94 193 LEU A CA 1
ATOM 1501 C C . LEU A 1 193 ? 16.743 -0.083 4.565 1.00 72.94 193 LEU A C 1
ATOM 1503 O O . LEU A 1 193 ? 16.066 -1.090 4.768 1.00 72.94 193 LEU A O 1
ATOM 1507 N N . ASN A 1 194 ? 17.253 0.221 3.368 1.00 71.88 194 ASN A N 1
ATOM 1508 C CA . ASN A 1 194 ? 17.075 -0.608 2.179 1.00 71.88 194 ASN A CA 1
ATOM 1509 C C . ASN A 1 194 ? 17.666 -2.006 2.381 1.00 71.88 194 ASN A C 1
ATOM 1511 O O . ASN A 1 194 ? 16.978 -2.990 2.117 1.00 71.88 194 ASN A O 1
ATOM 1515 N N . ASP A 1 195 ? 18.893 -2.105 2.899 1.00 80.25 195 ASP A N 1
ATOM 1516 C CA . ASP A 1 195 ? 19.558 -3.387 3.154 1.00 80.25 195 ASP A CA 1
ATOM 1517 C C . ASP A 1 195 ? 18.780 -4.230 4.174 1.00 80.25 195 ASP A C 1
ATOM 1519 O O . ASP A 1 195 ? 18.554 -5.428 3.975 1.00 80.25 195 ASP A O 1
ATOM 1523 N N . CYS A 1 196 ? 18.307 -3.605 5.254 1.00 80.25 196 CYS A N 1
ATOM 1524 C CA . CYS A 1 196 ? 17.514 -4.285 6.267 1.00 80.25 196 CYS A CA 1
ATOM 1525 C C . CYS A 1 196 ? 16.164 -4.760 5.709 1.00 80.25 196 CYS A C 1
ATOM 1527 O O . CYS A 1 196 ? 15.811 -5.930 5.880 1.00 80.25 196 CYS A O 1
ATOM 1529 N N . LEU A 1 197 ? 15.434 -3.909 4.985 1.00 76.69 197 LEU A N 1
ATOM 1530 C CA . LEU A 1 197 ? 14.149 -4.266 4.377 1.00 76.69 197 LEU A CA 1
ATOM 1531 C C . LEU A 1 197 ? 14.301 -5.367 3.319 1.00 76.69 197 LEU A C 1
ATOM 1533 O O . LEU A 1 197 ? 13.522 -6.326 3.307 1.00 76.69 197 LEU A O 1
ATOM 1537 N N . ALA A 1 198 ? 15.347 -5.291 2.495 1.00 78.12 198 ALA A N 1
ATOM 1538 C CA . ALA A 1 198 ? 15.687 -6.327 1.527 1.00 78.12 198 ALA A CA 1
ATOM 1539 C C . ALA A 1 198 ? 16.005 -7.664 2.219 1.00 78.12 198 ALA A C 1
ATOM 1541 O O . ALA A 1 198 ? 15.496 -8.706 1.802 1.00 78.12 198 ALA A O 1
ATOM 1542 N N . SER A 1 199 ? 16.752 -7.649 3.334 1.00 80.88 199 SER A N 1
ATOM 1543 C CA . SER A 1 199 ? 17.055 -8.859 4.125 1.00 80.88 199 SER A CA 1
ATOM 1544 C C . SER A 1 199 ? 15.807 -9.539 4.704 1.00 80.88 199 SER A C 1
ATOM 1546 O O . SER A 1 199 ? 15.822 -10.723 5.042 1.00 80.88 199 SER A O 1
ATOM 1548 N N . LYS A 1 200 ? 14.708 -8.790 4.800 1.00 80.19 200 LYS A N 1
ATOM 1549 C CA . LYS A 1 200 ? 13.413 -9.228 5.327 1.00 80.19 200 LYS A CA 1
ATOM 1550 C C . LYS A 1 200 ? 12.411 -9.531 4.210 1.00 80.19 200 LYS A C 1
ATOM 1552 O O . LYS A 1 200 ? 11.258 -9.862 4.476 1.00 80.19 200 LYS A O 1
ATOM 1557 N N . GLY A 1 201 ? 12.873 -9.483 2.960 1.00 79.75 201 GLY A N 1
ATOM 1558 C CA . GLY A 1 201 ? 12.128 -9.887 1.776 1.00 79.75 201 GLY A CA 1
ATOM 1559 C C . GLY A 1 201 ? 11.144 -8.842 1.260 1.00 79.75 201 GLY A C 1
ATOM 1560 O O . GLY A 1 201 ? 10.235 -9.222 0.519 1.00 79.75 201 GLY A O 1
ATOM 1561 N N . VAL A 1 202 ? 11.283 -7.572 1.647 1.00 82.12 202 VAL A N 1
ATOM 1562 C CA . VAL A 1 202 ? 10.518 -6.467 1.051 1.00 82.12 202 VAL A CA 1
ATOM 1563 C C . VAL A 1 202 ? 11.103 -6.157 -0.322 1.00 82.12 202 VAL A C 1
ATOM 1565 O O . VAL A 1 202 ? 12.322 -6.070 -0.487 1.00 82.12 202 VAL A O 1
ATOM 1568 N N . ALA A 1 203 ? 10.246 -6.016 -1.326 1.00 83.88 203 ALA A N 1
ATOM 1569 C CA . ALA A 1 203 ? 10.680 -5.745 -2.683 1.00 83.88 203 ALA A CA 1
ATOM 1570 C C . ALA A 1 203 ? 11.287 -4.335 -2.798 1.00 83.88 203 ALA A C 1
ATOM 1572 O O . ALA A 1 203 ? 10.685 -3.356 -2.360 1.00 83.88 203 ALA A O 1
ATOM 1573 N N . ALA A 1 204 ? 12.451 -4.220 -3.450 1.00 81.06 204 ALA A N 1
ATOM 1574 C CA . ALA A 1 204 ? 13.170 -2.950 -3.611 1.00 81.06 204 ALA A CA 1
ATOM 1575 C C . ALA A 1 204 ? 12.291 -1.831 -4.198 1.00 81.06 204 ALA A C 1
ATOM 1577 O O . ALA A 1 204 ? 12.327 -0.699 -3.725 1.00 81.06 204 ALA A O 1
ATOM 1578 N N . TRP A 1 205 ? 11.428 -2.166 -5.166 1.00 86.56 205 TRP A N 1
ATOM 1579 C CA . TRP A 1 205 ? 10.495 -1.207 -5.762 1.00 86.56 205 TRP A CA 1
ATOM 1580 C C . TRP A 1 205 ? 9.536 -0.599 -4.731 1.00 86.56 205 TRP A C 1
ATOM 1582 O O . TRP A 1 205 ? 9.247 0.595 -4.795 1.00 86.56 205 TRP A O 1
ATOM 1592 N N . ALA A 1 206 ? 9.056 -1.406 -3.780 1.00 85.31 206 ALA A N 1
ATOM 1593 C CA . ALA A 1 206 ? 8.098 -0.975 -2.774 1.00 85.31 206 ALA A CA 1
ATOM 1594 C C . ALA A 1 206 ? 8.774 -0.039 -1.771 1.00 85.31 206 ALA A C 1
ATOM 1596 O O . ALA A 1 206 ? 8.200 0.988 -1.419 1.00 85.31 206 ALA A O 1
ATOM 1597 N N . ILE A 1 207 ? 10.021 -0.339 -1.389 1.00 78.81 207 ILE A N 1
ATOM 1598 C CA . ILE A 1 207 ? 10.832 0.515 -0.511 1.00 78.81 207 ILE A CA 1
ATOM 1599 C C . ILE A 1 207 ? 11.067 1.880 -1.163 1.00 78.81 207 ILE A C 1
ATOM 1601 O O . ILE A 1 207 ? 10.840 2.918 -0.545 1.00 78.81 207 ILE A O 1
ATOM 1605 N N . THR A 1 208 ? 11.469 1.887 -2.432 1.00 81.62 208 THR A N 1
ATOM 1606 C CA . THR A 1 208 ? 11.704 3.119 -3.187 1.00 81.62 208 THR A CA 1
ATOM 1607 C C . THR A 1 208 ? 10.427 3.937 -3.358 1.00 81.62 208 THR A C 1
ATOM 1609 O O . THR A 1 208 ? 10.427 5.142 -3.095 1.00 81.62 208 THR A O 1
ATOM 1612 N N . ALA A 1 209 ? 9.327 3.299 -3.773 1.00 83.62 209 ALA A N 1
ATOM 1613 C CA . ALA A 1 209 ? 8.038 3.967 -3.931 1.00 83.62 209 ALA A CA 1
ATOM 1614 C C . ALA A 1 209 ? 7.595 4.602 -2.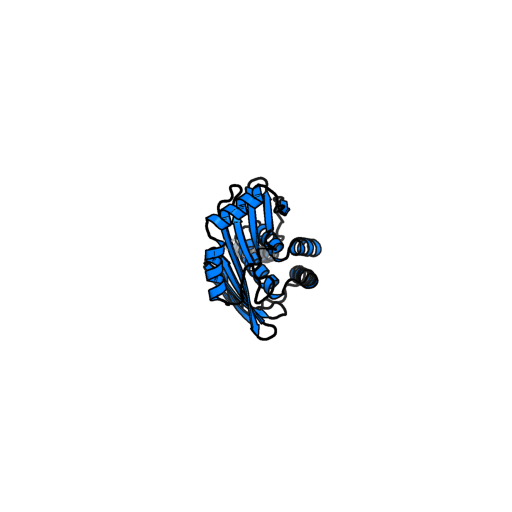609 1.00 83.62 209 ALA A C 1
ATOM 1616 O O . ALA A 1 209 ? 7.232 5.777 -2.567 1.00 83.62 209 ALA A O 1
ATOM 1617 N N . LEU A 1 210 ? 7.709 3.849 -1.519 1.00 80.19 210 LEU A N 1
ATOM 1618 C CA . LEU A 1 210 ? 7.412 4.318 -0.180 1.00 80.19 210 LEU A CA 1
ATOM 1619 C C . LEU A 1 210 ? 8.305 5.491 0.242 1.00 80.19 210 LEU A C 1
ATOM 1621 O O . LEU A 1 210 ? 7.794 6.471 0.774 1.00 80.19 210 LEU A O 1
ATOM 1625 N N . GLY A 1 211 ? 9.612 5.428 -0.013 1.00 75.06 211 GLY A N 1
ATOM 1626 C CA . GLY A 1 211 ? 10.541 6.514 0.297 1.00 75.06 211 GLY A CA 1
ATOM 1627 C C . GLY A 1 211 ? 10.111 7.833 -0.347 1.00 75.06 211 GLY A C 1
ATOM 1628 O O . GLY A 1 211 ? 10.097 8.867 0.320 1.00 75.06 211 GLY A O 1
ATOM 1629 N N . ILE A 1 212 ? 9.669 7.791 -1.606 1.00 76.44 212 ILE A N 1
ATOM 1630 C CA . ILE A 1 212 ? 9.131 8.959 -2.318 1.00 76.44 212 ILE A CA 1
ATOM 1631 C C . ILE A 1 212 ? 7.805 9.436 -1.718 1.00 76.44 212 ILE A C 1
ATOM 1633 O O . ILE A 1 212 ? 7.652 10.629 -1.435 1.00 76.44 212 ILE A O 1
ATOM 1637 N N . ILE A 1 213 ? 6.866 8.515 -1.481 1.00 78.00 213 ILE A N 1
ATOM 1638 C CA . ILE A 1 213 ? 5.554 8.821 -0.889 1.00 78.00 213 ILE A CA 1
ATOM 1639 C C . ILE A 1 213 ? 5.734 9.500 0.473 1.00 78.00 213 ILE A C 1
ATOM 1641 O O . ILE A 1 213 ? 5.143 10.551 0.739 1.00 78.00 213 ILE A O 1
ATOM 1645 N N . CYS A 1 214 ? 6.612 8.946 1.308 1.00 74.31 214 CYS A N 1
ATOM 1646 C CA . CYS A 1 214 ? 6.908 9.483 2.623 1.00 74.31 214 CYS A CA 1
ATOM 1647 C C . CYS A 1 214 ? 7.673 10.793 2.542 1.00 74.31 214 CYS A C 1
ATOM 1649 O O . CYS A 1 214 ? 7.266 11.736 3.211 1.00 74.31 214 CYS A O 1
ATOM 1651 N N . ALA A 1 215 ? 8.696 10.926 1.695 1.00 68.38 215 ALA A N 1
ATOM 1652 C CA . ALA A 1 215 ? 9.428 12.184 1.541 1.00 68.38 215 ALA A CA 1
ATOM 1653 C C . ALA A 1 215 ? 8.493 13.358 1.194 1.00 68.38 215 ALA A C 1
ATOM 1655 O O . ALA A 1 215 ? 8.617 14.442 1.777 1.00 68.38 215 ALA A O 1
ATOM 1656 N N . GLY A 1 216 ? 7.507 13.129 0.319 1.00 63.00 216 GLY A N 1
ATOM 1657 C CA . GLY A 1 216 ? 6.465 14.108 0.007 1.00 63.00 216 GLY A CA 1
ATOM 1658 C C . GLY A 1 216 ? 5.584 14.468 1.212 1.00 63.00 216 GLY A C 1
ATOM 1659 O O . GLY A 1 216 ? 5.287 15.645 1.430 1.00 63.00 216 GLY A O 1
ATOM 1660 N N . GLY A 1 217 ? 5.200 13.477 2.024 1.00 60.59 217 GLY A N 1
ATOM 1661 C CA . GLY A 1 217 ? 4.397 13.671 3.237 1.00 60.59 217 GLY A CA 1
ATOM 1662 C C . GLY A 1 217 ? 5.153 14.354 4.385 1.00 60.59 217 GLY A C 1
ATOM 1663 O O . GLY A 1 217 ? 4.605 15.234 5.056 1.00 60.59 217 GLY A O 1
ATOM 1664 N N . CYS A 1 218 ? 6.426 14.011 4.587 1.00 63.34 218 CYS A N 1
ATOM 1665 C CA . CYS A 1 218 ? 7.290 14.565 5.631 1.00 63.34 218 CYS A CA 1
ATOM 1666 C C . CYS A 1 218 ? 7.499 16.070 5.458 1.00 63.34 218 CYS A C 1
ATOM 1668 O O . CYS A 1 218 ? 7.346 16.835 6.413 1.00 63.34 218 CYS A O 1
ATOM 1670 N N . ALA A 1 219 ? 7.813 16.495 4.228 1.00 53.75 219 ALA A N 1
ATOM 1671 C CA . ALA A 1 219 ? 8.071 17.895 3.903 1.00 53.75 219 ALA A CA 1
ATOM 1672 C C . ALA A 1 219 ? 6.833 18.783 4.114 1.00 53.75 219 ALA A C 1
ATOM 1674 O O . ALA A 1 219 ? 6.965 19.965 4.425 1.00 53.75 219 ALA A O 1
ATOM 1675 N N . ALA A 1 220 ? 5.633 18.214 3.977 1.00 51.16 220 ALA A N 1
ATOM 1676 C CA . ALA A 1 220 ? 4.377 18.946 4.102 1.00 51.16 220 ALA A CA 1
ATOM 1677 C C . ALA A 1 220 ? 3.880 19.102 5.552 1.00 51.16 220 ALA A C 1
ATOM 1679 O O . ALA A 1 220 ? 3.067 19.981 5.819 1.00 51.16 220 ALA A O 1
ATOM 1680 N N . THR A 1 221 ? 4.335 18.259 6.487 1.00 49.25 221 THR A N 1
ATOM 1681 C CA . THR A 1 221 ? 3.689 18.079 7.808 1.00 49.25 221 THR A CA 1
ATOM 1682 C C . THR A 1 221 ? 4.617 18.316 9.003 1.00 49.25 221 THR A C 1
ATOM 1684 O O . THR A 1 221 ? 4.338 17.846 10.106 1.00 49.25 221 THR A O 1
ATOM 1687 N N . ALA A 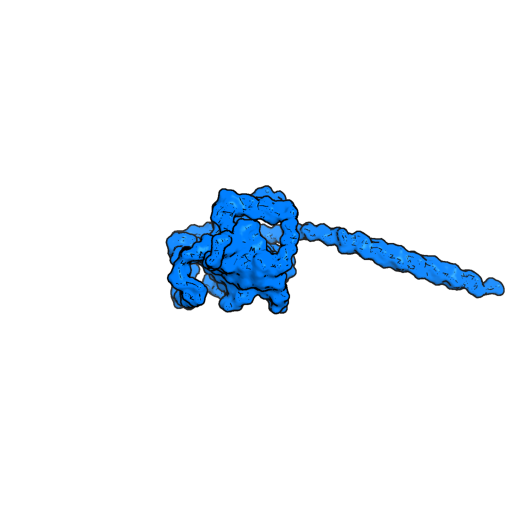1 222 ? 5.734 19.025 8.802 1.00 42.31 222 ALA A N 1
ATOM 1688 C CA . ALA A 1 222 ? 6.724 19.319 9.847 1.00 42.31 222 ALA A CA 1
ATOM 1689 C C . ALA A 1 222 ? 7.205 18.067 10.624 1.00 42.31 222 ALA A C 1
ATOM 1691 O O . ALA A 1 222 ? 7.517 18.144 11.809 1.00 42.31 222 ALA A O 1
ATOM 1692 N N . GLY A 1 223 ? 7.256 16.905 9.959 1.00 39.78 223 GLY A N 1
ATOM 1693 C CA . GLY A 1 223 ? 7.756 15.644 10.523 1.00 39.78 223 GLY A CA 1
ATOM 1694 C C . GLY A 1 223 ? 6.691 14.671 11.050 1.00 39.78 223 GLY A C 1
ATOM 1695 O O . GLY A 1 223 ? 6.957 13.471 11.085 1.00 39.78 223 GLY A O 1
ATOM 1696 N N . VAL A 1 224 ? 5.466 15.115 11.362 1.00 45.72 224 VAL A N 1
ATOM 1697 C CA . VAL A 1 224 ? 4.413 14.223 11.905 1.00 45.72 224 VAL A CA 1
ATOM 1698 C C . VAL A 1 224 ? 3.912 13.228 10.853 1.00 45.72 224 VAL A C 1
ATOM 1700 O O . VAL A 1 224 ? 3.770 12.038 11.131 1.00 45.72 224 VAL A O 1
ATOM 1703 N N . GLY A 1 225 ? 3.725 13.678 9.612 1.00 51.94 225 GLY A N 1
ATOM 1704 C CA . GLY A 1 225 ? 3.354 12.808 8.491 1.00 51.94 225 GLY A CA 1
ATOM 1705 C C . GLY A 1 225 ? 4.476 11.864 8.068 1.00 51.94 225 GLY A C 1
ATOM 1706 O O . GLY A 1 225 ? 4.214 10.874 7.399 1.00 51.94 225 GLY A O 1
ATOM 1707 N N . CYS A 1 226 ? 5.711 12.122 8.504 1.00 57.47 226 CYS A N 1
ATOM 1708 C CA . CYS A 1 226 ? 6.846 11.230 8.296 1.00 57.47 226 CYS A CA 1
ATOM 1709 C C . CYS A 1 226 ? 6.706 9.966 9.145 1.00 57.47 226 CYS A C 1
ATOM 1711 O O . CYS A 1 226 ? 6.796 8.858 8.627 1.00 57.47 226 CYS A O 1
ATOM 1713 N N . LEU A 1 227 ? 6.381 10.139 10.429 1.00 53.59 227 LEU A N 1
ATOM 1714 C CA . LEU A 1 227 ? 6.105 9.029 11.338 1.00 53.59 227 LEU A CA 1
ATOM 1715 C C . LEU A 1 227 ? 4.834 8.284 10.946 1.00 53.59 227 LEU A C 1
ATOM 1717 O O . LEU A 1 227 ? 4.835 7.064 10.970 1.00 53.59 227 LEU A O 1
ATOM 1721 N N . ALA A 1 228 ? 3.780 8.988 10.526 1.00 55.06 228 ALA A N 1
ATOM 1722 C CA . ALA A 1 228 ? 2.569 8.338 10.030 1.00 55.06 228 ALA A CA 1
ATOM 1723 C C . ALA A 1 228 ? 2.818 7.561 8.725 1.00 55.06 228 ALA A C 1
ATOM 1725 O O . ALA A 1 228 ? 2.260 6.486 8.547 1.00 55.06 228 ALA A O 1
ATOM 1726 N N . CYS A 1 229 ? 3.682 8.060 7.834 1.00 67.38 229 CYS A N 1
ATOM 1727 C CA . CYS A 1 229 ? 4.024 7.361 6.598 1.00 67.38 229 CYS A CA 1
ATOM 1728 C C . CYS A 1 229 ? 4.961 6.170 6.828 1.00 67.38 229 CYS A C 1
ATOM 1730 O O . CYS A 1 229 ? 4.773 5.128 6.214 1.00 67.38 229 CYS A O 1
ATOM 1732 N N . ILE A 1 230 ? 5.921 6.277 7.750 1.00 61.53 230 ILE A N 1
ATOM 1733 C CA . ILE A 1 230 ? 6.763 5.147 8.173 1.00 61.53 230 ILE A CA 1
ATOM 1734 C C . ILE A 1 230 ? 5.931 4.123 8.954 1.00 61.53 230 ILE A C 1
ATOM 1736 O O . ILE A 1 230 ? 6.093 2.927 8.760 1.00 61.53 230 ILE A O 1
ATOM 1740 N N . ALA A 1 231 ? 4.986 4.567 9.782 1.00 54.16 231 ALA A N 1
ATOM 1741 C CA . ALA A 1 231 ? 4.025 3.681 10.422 1.00 54.16 231 ALA A CA 1
ATOM 1742 C C . ALA A 1 231 ? 3.149 2.977 9.381 1.00 54.16 231 ALA A C 1
ATOM 1744 O O . ALA A 1 231 ? 2.963 1.777 9.508 1.00 54.16 231 ALA A O 1
ATOM 1745 N N . ALA A 1 232 ? 2.680 3.690 8.344 1.00 54.19 232 ALA A N 1
ATOM 1746 C CA . ALA A 1 232 ? 1.924 3.152 7.207 1.00 54.19 232 ALA A CA 1
ATOM 1747 C C . ALA A 1 232 ? 2.756 2.188 6.335 1.00 54.19 232 ALA A C 1
ATOM 1749 O O . ALA A 1 232 ? 2.247 1.184 5.836 1.00 54.19 232 ALA A O 1
ATOM 1750 N N . ALA A 1 233 ? 4.054 2.449 6.201 1.00 58.78 233 ALA A N 1
ATOM 1751 C CA . ALA A 1 233 ? 5.018 1.559 5.567 1.00 58.78 233 ALA A CA 1
ATOM 1752 C C . ALA A 1 233 ? 5.190 0.236 6.313 1.00 58.78 233 ALA A C 1
ATOM 1754 O O . ALA A 1 233 ? 5.252 -0.828 5.695 1.00 58.78 233 ALA A O 1
ATOM 1755 N N . ASP A 1 234 ? 5.250 0.317 7.643 1.00 54.25 234 ASP A N 1
ATOM 1756 C CA . ASP A 1 234 ? 5.329 -0.820 8.565 1.00 54.25 234 ASP A CA 1
ATOM 1757 C C . ASP A 1 234 ? 4.080 -1.716 8.482 1.00 54.25 234 ASP A C 1
ATOM 1759 O O . ASP A 1 234 ? 4.050 -2.844 8.956 1.00 54.25 234 ASP A O 1
ATOM 1763 N N . ILE A 1 235 ? 3.023 -1.242 7.829 1.00 51.88 235 ILE A N 1
ATOM 1764 C CA . ILE A 1 235 ? 1.801 -2.011 7.573 1.00 51.88 235 ILE A CA 1
ATOM 1765 C C . ILE A 1 235 ? 1.952 -2.844 6.294 1.00 51.88 235 ILE A C 1
ATOM 1767 O O . ILE A 1 235 ? 1.509 -3.988 6.231 1.00 51.88 235 ILE A O 1
ATOM 1771 N N . GLY A 1 236 ? 2.654 -2.302 5.294 1.00 50.75 236 GLY A N 1
ATOM 1772 C CA . GLY A 1 236 ? 2.979 -2.980 4.037 1.00 50.75 236 GLY A CA 1
ATOM 1773 C C . GLY A 1 236 ? 3.906 -4.177 4.204 1.00 50.75 236 GLY A C 1
ATOM 1774 O O . GLY A 1 236 ? 3.658 -5.260 3.675 1.00 50.75 236 GLY A O 1
ATOM 1775 N N . ALA A 1 237 ? 4.968 -3.973 4.978 1.00 51.66 237 ALA A N 1
ATOM 1776 C CA . ALA A 1 237 ? 6.038 -4.944 5.187 1.00 51.66 237 ALA A CA 1
ATOM 1777 C C . ALA A 1 237 ? 5.920 -5.725 6.514 1.00 51.66 237 ALA A C 1
ATOM 1779 O O . ALA A 1 237 ? 6.777 -6.562 6.810 1.00 51.66 237 ALA A O 1
ATOM 1780 N N . GLY A 1 238 ? 4.885 -5.458 7.322 1.00 54.69 238 GLY A N 1
ATOM 1781 C CA . GLY A 1 238 ? 4.838 -5.840 8.740 1.00 54.69 238 GLY A CA 1
ATOM 1782 C C . GLY A 1 238 ? 5.827 -5.020 9.580 1.00 54.69 238 GLY A C 1
ATOM 1783 O O . GLY A 1 238 ? 6.458 -4.121 9.042 1.00 54.69 238 GLY A O 1
ATOM 1784 N N . THR A 1 239 ? 6.042 -5.390 10.856 1.00 55.56 239 THR A N 1
ATOM 1785 C CA . THR A 1 239 ? 6.919 -4.714 11.863 1.00 55.56 239 THR A CA 1
ATOM 1786 C C . THR A 1 239 ? 8.392 -4.533 11.457 1.00 55.56 239 THR A C 1
ATOM 1788 O O . THR A 1 239 ? 9.258 -4.197 12.262 1.00 55.56 239 THR A O 1
ATOM 1791 N N . VAL A 1 240 ? 8.715 -4.895 10.228 1.00 64.31 240 VAL A N 1
ATOM 1792 C CA . VAL A 1 240 ? 10.028 -4.910 9.627 1.00 64.31 240 VAL A CA 1
ATOM 1793 C C . VAL A 1 240 ? 10.528 -3.492 9.359 1.00 64.31 240 VAL A C 1
ATOM 1795 O O . VAL A 1 240 ? 11.708 -3.242 9.579 1.00 64.31 240 VAL A O 1
ATOM 1798 N N . VAL A 1 241 ? 9.676 -2.557 8.933 1.00 64.88 241 VAL A N 1
ATOM 1799 C CA . VAL A 1 241 ? 10.101 -1.172 8.661 1.00 64.88 241 VAL A CA 1
ATOM 1800 C C . VAL A 1 241 ? 10.450 -0.457 9.960 1.00 64.88 241 VAL A C 1
ATOM 1802 O O . VAL A 1 241 ? 11.490 0.192 10.021 1.00 64.88 241 VAL A O 1
ATOM 1805 N N . GLY A 1 242 ? 9.676 -0.628 11.027 1.00 59.78 242 GLY A N 1
ATOM 1806 C CA . GLY A 1 242 ? 9.956 -0.102 12.360 1.00 59.78 242 GLY A CA 1
ATOM 1807 C C . GLY A 1 242 ? 11.257 -0.668 12.926 1.00 59.78 242 GLY A C 1
ATOM 1808 O O . GLY A 1 242 ? 12.116 0.081 13.388 1.00 59.78 242 GLY A O 1
ATOM 1809 N N . LEU A 1 243 ? 11.465 -1.983 12.798 1.00 64.25 243 LEU A N 1
ATOM 1810 C CA . LEU A 1 243 ? 12.731 -2.620 13.176 1.00 64.25 243 LEU A CA 1
ATOM 1811 C C . LEU A 1 243 ? 13.914 -2.061 12.377 1.00 64.25 243 LEU A C 1
ATOM 1813 O O . LEU A 1 243 ? 14.939 -1.715 12.959 1.00 64.25 243 LEU A O 1
ATOM 1817 N N . CYS A 1 244 ? 13.776 -1.947 11.057 1.00 68.69 244 CYS A N 1
ATOM 1818 C CA . CYS A 1 244 ? 14.851 -1.477 10.194 1.00 68.69 244 CYS A CA 1
ATOM 1819 C C . CYS A 1 244 ? 15.151 0.012 10.388 1.00 68.69 244 CYS A C 1
ATOM 1821 O O . CYS A 1 244 ? 16.311 0.405 10.412 1.00 68.69 244 CYS A O 1
ATOM 1823 N N . THR A 1 245 ? 14.131 0.845 10.587 1.00 65.75 245 THR A N 1
ATOM 1824 C CA . THR A 1 245 ? 14.322 2.270 10.887 1.00 65.75 245 THR A CA 1
ATOM 1825 C C . THR A 1 245 ? 14.992 2.471 12.243 1.00 65.75 245 THR A C 1
ATOM 1827 O O . THR A 1 245 ? 15.928 3.260 12.316 1.00 65.75 245 THR A O 1
ATOM 1830 N N . SER A 1 246 ? 14.603 1.714 13.278 1.00 64.25 246 SER A N 1
ATOM 1831 C CA . SER A 1 246 ? 15.258 1.750 14.596 1.00 64.25 246 SER A CA 1
ATOM 1832 C C . SER A 1 246 ? 16.684 1.198 14.580 1.00 64.25 246 SER A C 1
ATOM 1834 O O . SER A 1 246 ? 17.503 1.615 15.393 1.00 64.25 246 SER A O 1
ATOM 1836 N N . GLN A 1 247 ? 16.989 0.237 13.707 1.00 73.56 247 GLN A N 1
ATOM 1837 C CA . GLN A 1 247 ? 18.339 -0.313 13.573 1.00 73.56 247 GLN A CA 1
ATOM 1838 C C . GLN A 1 247 ? 19.289 0.650 12.843 1.00 73.56 247 GLN A C 1
ATOM 1840 O O . GLN A 1 247 ? 20.501 0.589 13.047 1.00 73.56 247 GLN A O 1
ATOM 1845 N N . CYS A 1 248 ? 18.745 1.513 11.985 1.00 67.12 248 CYS A N 1
ATOM 1846 C CA . CYS A 1 248 ? 19.505 2.397 11.106 1.00 67.12 248 CYS A CA 1
ATOM 1847 C C . CYS A 1 248 ? 19.547 3.866 11.565 1.00 67.12 248 CYS A C 1
ATOM 1849 O O . CYS A 1 248 ? 20.161 4.680 10.869 1.00 67.12 248 CYS A O 1
ATOM 1851 N N . SER A 1 249 ? 18.887 4.201 12.684 1.00 60.31 249 SER A N 1
ATOM 1852 C CA . SER A 1 249 ? 18.846 5.536 13.310 1.00 60.31 249 SER A CA 1
ATOM 1853 C C . SER A 1 249 ? 20.059 5.848 14.176 1.00 60.31 249 SER A C 1
ATOM 1855 O O . SER A 1 249 ? 20.467 4.941 14.935 1.00 60.31 249 SER A O 1
#

Radius of gyration: 23.98 Å; chains: 1; bounding box: 60×86×41 Å